Protein AF-A0A090R142-F1 (afdb_monomer_lite)

Organism: NCBI:txid754436

Foldseek 3Di:
DDDDFQFFLLQVLVVVHLQSSQFFPFKDWPNHTDDLLDGDDPPIDMDTDGDDDGDDDPVCLPVVVNNGDDPSSNVSVLVVVLVVCLVVQLVQLQVVLQVLLVVLVHHLVLLQVFVCVVVVHDGSSRNSSCSSSVVDDSVVSNVRSSCVVPVPDPVRVVVVVVVVVVVVVVVVVPPDDDDDDDDDDDDDDD

Radius of gyration: 30.51 Å; chains: 1; bounding box: 52×100×61 Å

InterPro domains:
  IPR004095 TGS [PF02824] (2-50)
  IPR004095 TGS [PS51880] (1-50)
  IPR012675 Beta-grasp domain superfamily [G3DSA:3.10.20.30] (1-59)
  IPR012676 TGS-like [SSF81271] (2-50)
  IPR033655 RelA/SpoT, TGS domain [cd01668] (2-50)
  IPR045600 RelA/SpoT, AH and RIS domain [PF19296] (80-145)

Sequence (190 aa):
MDLPLNATPLDFAYHIHSEVGHRCIGAKVEGRIVPFTYHLQMGDQVEIITQKEPNPSRDWLNPNLGFVTSSRARAKVHAWFRKQDRDKNIAAGREILEHELSKIGATLKDAEAYALKRFNVNSADELYAGVGSGDLRINQVLNHINALVNKPTAEEEDQQLLEKLTEASSKATSTKKPQRDAVVVEGSIT

Structure (mmCIF, N/CA/C/O backbone):
data_AF-A0A090R142-F1
#
_entry.id   AF-A0A090R142-F1
#
loop_
_atom_site.group_PDB
_atom_site.id
_atom_site.type_symbol
_atom_site.label_atom_id
_atom_site.label_alt_id
_atom_site.label_comp_id
_atom_site.label_asym_id
_atom_site.label_entity_id
_atom_site.label_seq_id
_atom_site.pdbx_PDB_ins_code
_atom_site.Cartn_x
_atom_site.Cartn_y
_atom_site.Cartn_z
_atom_site.occupancy
_atom_site.B_iso_or_equiv
_atom_site.auth_seq_id
_atom_site.auth_comp_id
_atom_site.auth_asym_id
_atom_site.auth_atom_id
_atom_site.pdbx_PDB_model_num
ATOM 1 N N . MET A 1 1 ? 4.063 3.477 23.146 1.00 71.06 1 MET A N 1
ATOM 2 C CA . MET A 1 1 ? 3.751 3.340 21.709 1.00 71.06 1 MET A CA 1
ATOM 3 C C . MET A 1 1 ? 3.427 4.732 21.235 1.00 71.06 1 MET A C 1
ATOM 5 O O . MET A 1 1 ? 2.463 5.292 21.740 1.00 71.06 1 MET A O 1
ATOM 9 N N . ASP A 1 2 ? 4.227 5.284 20.331 1.00 82.44 2 ASP A N 1
ATOM 10 C CA . ASP A 1 2 ? 4.024 6.654 19.866 1.00 82.44 2 ASP A CA 1
ATOM 11 C C . ASP A 1 2 ? 3.243 6.627 18.557 1.00 82.44 2 ASP A C 1
ATOM 13 O O . ASP A 1 2 ? 3.657 6.014 17.567 1.00 82.44 2 ASP A O 1
ATOM 17 N N . LEU A 1 3 ? 2.080 7.272 18.571 1.00 82.56 3 LEU A N 1
ATOM 18 C CA . LEU A 1 3 ? 1.185 7.378 17.429 1.00 82.56 3 LEU A CA 1
ATOM 19 C C . LEU A 1 3 ? 1.059 8.839 16.995 1.00 82.56 3 LEU A C 1
ATOM 21 O O . LEU A 1 3 ? 1.208 9.741 17.822 1.00 82.56 3 LEU A O 1
ATOM 25 N N . PRO A 1 4 ? 0.802 9.095 15.700 1.00 81.94 4 PRO A N 1
ATOM 26 C CA . PRO A 1 4 ? 0.553 10.449 15.231 1.00 81.94 4 PRO A CA 1
ATOM 27 C C . PRO A 1 4 ? -0.686 11.043 15.909 1.00 81.94 4 PRO A C 1
ATOM 29 O O . PRO A 1 4 ? -1.585 10.325 16.350 1.00 81.94 4 PRO A O 1
ATOM 32 N N . LEU A 1 5 ? -0.745 12.374 15.952 1.00 83.94 5 LEU A N 1
ATOM 33 C CA . LEU A 1 5 ? -1.931 13.084 16.418 1.00 83.94 5 LEU A CA 1
ATOM 34 C C . LEU A 1 5 ? -3.150 12.651 15.585 1.00 83.94 5 LEU A C 1
ATOM 36 O O . LEU A 1 5 ? -3.054 12.553 14.360 1.00 83.94 5 LEU A O 1
ATOM 40 N N . ASN A 1 6 ? -4.284 12.410 16.246 1.00 87.25 6 ASN A N 1
ATOM 41 C CA . ASN A 1 6 ? -5.513 11.887 15.632 1.00 87.25 6 ASN A CA 1
ATOM 42 C C . ASN A 1 6 ? -5.358 10.478 15.027 1.00 87.25 6 ASN A C 1
ATOM 44 O O . ASN A 1 6 ? -5.999 10.144 14.030 1.00 87.25 6 ASN A O 1
ATOM 48 N N . ALA A 1 7 ? -4.491 9.642 15.602 1.00 92.19 7 ALA A N 1
ATOM 49 C CA . ALA A 1 7 ? -4.449 8.228 15.259 1.00 92.19 7 ALA A CA 1
ATOM 50 C C . ALA A 1 7 ? -5.755 7.530 15.642 1.00 92.19 7 ALA A C 1
ATOM 52 O O . ALA A 1 7 ? -6.352 7.803 16.683 1.00 92.19 7 ALA A O 1
ATOM 53 N N . THR A 1 8 ? -6.164 6.593 14.803 1.00 95.44 8 THR A N 1
ATOM 54 C CA . THR A 1 8 ? -7.341 5.756 15.029 1.00 95.44 8 THR A CA 1
ATOM 55 C C . THR A 1 8 ? -6.962 4.404 15.642 1.00 95.44 8 THR A C 1
ATOM 57 O O . THR A 1 8 ? -5.795 3.994 15.583 1.00 95.44 8 THR A O 1
ATOM 60 N N . PRO A 1 9 ? -7.931 3.630 16.165 1.00 95.81 9 PRO A N 1
ATOM 61 C CA . PRO A 1 9 ? -7.701 2.236 16.530 1.00 95.81 9 PRO A CA 1
ATOM 62 C C . PRO A 1 9 ? -7.140 1.380 15.383 1.00 95.81 9 PRO A C 1
ATOM 64 O O . PRO A 1 9 ? -6.347 0.469 15.628 1.00 95.81 9 PRO A O 1
ATOM 67 N N . LEU A 1 10 ? -7.496 1.677 14.125 1.00 95.38 10 LEU A N 1
ATOM 68 C CA . LEU A 1 10 ? -6.914 0.996 12.964 1.00 95.38 10 LEU A CA 1
ATOM 69 C C . LEU A 1 10 ? -5.433 1.345 12.798 1.00 95.38 10 LEU A C 1
ATOM 71 O O . LEU A 1 10 ? -4.616 0.447 12.591 1.00 95.38 10 LEU A O 1
ATOM 75 N N . ASP A 1 11 ? -5.062 2.619 12.943 1.00 95.12 11 ASP A N 1
ATOM 76 C CA . ASP A 1 11 ? -3.654 3.029 12.920 1.00 95.12 11 ASP A CA 1
ATOM 77 C C . ASP A 1 11 ? -2.847 2.309 14.004 1.00 95.12 11 ASP A C 1
ATOM 79 O O . ASP A 1 11 ? -1.743 1.832 13.729 1.00 95.12 11 ASP A O 1
ATOM 83 N N . PHE A 1 12 ? -3.420 2.155 15.201 1.00 94.94 12 PHE A N 1
ATOM 84 C CA . PHE A 1 12 ? -2.820 1.383 16.287 1.00 94.94 12 PHE A CA 1
ATOM 85 C C . PHE A 1 12 ? -2.637 -0.095 15.937 1.00 94.94 12 PHE A C 1
ATOM 87 O O . PHE A 1 12 ? -1.533 -0.627 16.085 1.00 94.94 12 PHE A O 1
ATOM 94 N N . ALA A 1 13 ? -3.662 -0.746 15.383 1.00 96.00 13 ALA A N 1
ATOM 95 C CA . ALA A 1 13 ? -3.570 -2.133 14.931 1.00 96.00 13 ALA A CA 1
ATOM 96 C C . ALA A 1 13 ? -2.436 -2.332 13.905 1.00 96.00 13 ALA A C 1
ATOM 98 O O . ALA A 1 13 ? -1.609 -3.234 14.054 1.00 96.00 13 ALA A O 1
ATOM 99 N N . TYR A 1 14 ? -2.333 -1.448 12.903 1.00 95.31 14 TYR A N 1
ATOM 100 C CA . TYR A 1 14 ? -1.264 -1.487 11.896 1.00 95.31 14 TYR A CA 1
ATOM 101 C C . TYR A 1 14 ? 0.115 -1.101 12.435 1.00 95.31 14 TYR A C 1
ATOM 103 O O . TYR A 1 14 ? 1.134 -1.489 11.838 1.00 95.31 14 TYR A O 1
ATOM 111 N N . HIS A 1 15 ? 0.161 -0.329 13.520 1.00 94.19 15 HIS A N 1
ATOM 112 C CA . HIS A 1 15 ? 1.391 0.007 14.219 1.00 94.19 15 HIS A CA 1
ATOM 113 C C . HIS A 1 15 ? 1.939 -1.205 14.980 1.00 94.19 15 HIS A C 1
ATOM 115 O O . HIS A 1 15 ? 3.133 -1.473 14.868 1.00 94.19 15 HIS A O 1
ATOM 121 N N . ILE A 1 16 ? 1.075 -1.985 15.646 1.00 94.62 16 ILE A N 1
ATOM 122 C CA . ILE A 1 16 ? 1.450 -3.261 16.278 1.00 94.62 16 ILE A CA 1
ATOM 123 C C . ILE A 1 16 ? 1.988 -4.231 15.224 1.00 94.62 16 ILE A C 1
ATOM 125 O O . ILE A 1 16 ? 3.133 -4.671 15.297 1.00 94.62 16 ILE A O 1
ATOM 129 N N . HIS A 1 17 ? 1.163 -4.581 14.235 1.00 94.88 17 HIS A N 1
ATOM 130 C CA . HIS A 1 17 ? 1.563 -5.495 13.173 1.00 94.88 17 HIS A CA 1
ATOM 131 C C . HIS A 1 17 ? 0.622 -5.389 11.973 1.00 94.88 17 HIS A C 1
ATOM 133 O O . HIS A 1 17 ? -0.579 -5.184 12.120 1.00 94.88 17 HIS A O 1
ATOM 139 N N . SER A 1 18 ? 1.145 -5.591 10.761 1.00 94.94 18 SER A N 1
ATOM 140 C CA . SER A 1 18 ? 0.315 -5.545 9.547 1.00 94.94 18 SER A CA 1
ATOM 141 C C . SER A 1 18 ? -0.810 -6.583 9.588 1.00 94.94 18 SER A C 1
ATOM 143 O O . SER A 1 18 ? -1.942 -6.264 9.261 1.00 94.94 18 SER A O 1
ATOM 145 N N . GLU A 1 19 ? -0.515 -7.796 10.061 1.00 94.38 19 GLU A N 1
ATOM 146 C CA . GLU A 1 19 ? -1.499 -8.883 10.162 1.00 94.38 19 GLU A CA 1
ATOM 147 C C . GLU A 1 19 ? -2.609 -8.604 11.183 1.00 94.38 19 GLU A C 1
ATOM 149 O O . GLU A 1 19 ? -3.759 -8.957 10.945 1.00 94.38 19 GLU A O 1
ATOM 154 N N . VAL A 1 20 ? -2.290 -7.918 12.287 1.00 96.19 20 VAL A N 1
ATOM 155 C CA . VAL A 1 20 ? -3.298 -7.484 13.270 1.00 96.19 20 VAL A CA 1
ATOM 156 C C . VAL A 1 20 ? -4.223 -6.449 12.631 1.00 96.19 20 VAL A C 1
ATOM 158 O O . VAL A 1 20 ? -5.438 -6.557 12.757 1.00 96.19 20 VAL A O 1
ATOM 161 N N . GLY A 1 21 ? -3.662 -5.500 11.873 1.00 95.75 21 GLY A N 1
ATOM 162 C CA . GLY A 1 21 ? -4.433 -4.535 11.089 1.00 95.75 21 GLY A CA 1
ATOM 163 C C . GLY A 1 21 ? -5.320 -5.182 10.019 1.00 95.75 21 GLY A C 1
ATOM 164 O O . GLY A 1 21 ? -6.501 -4.855 9.935 1.00 95.75 21 GLY A O 1
ATOM 165 N N . HIS A 1 22 ? -4.797 -6.134 9.236 1.00 95.88 22 HIS A N 1
ATOM 166 C CA . HIS A 1 22 ? -5.572 -6.818 8.188 1.00 95.88 22 HIS A CA 1
ATOM 167 C C . HIS A 1 22 ? -6.723 -7.663 8.752 1.00 95.88 22 HIS A C 1
ATOM 169 O O . HIS A 1 22 ? -7.732 -7.856 8.078 1.00 95.88 22 HIS A O 1
ATOM 175 N N . ARG A 1 23 ? -6.571 -8.183 9.973 1.00 96.44 23 ARG A N 1
ATOM 176 C CA . ARG A 1 23 ? -7.574 -9.010 10.660 1.00 96.44 23 ARG A CA 1
ATOM 177 C C . ARG A 1 23 ? -8.485 -8.213 11.593 1.00 96.44 23 ARG A C 1
ATOM 179 O O . ARG A 1 23 ? -9.320 -8.819 12.260 1.00 96.44 23 ARG A O 1
ATOM 186 N N . CYS A 1 24 ? -8.312 -6.897 11.690 1.00 96.38 24 CYS A N 1
ATOM 187 C CA . CYS A 1 24 ? -9.072 -6.054 12.604 1.00 96.38 24 CYS A CA 1
ATOM 188 C C . CYS A 1 24 ? -10.549 -5.991 12.188 1.00 96.38 24 CYS A C 1
ATOM 190 O O . CYS A 1 24 ? -10.866 -5.586 11.071 1.00 96.38 24 CYS A O 1
ATOM 192 N N . ILE A 1 25 ? -11.444 -6.370 13.103 1.00 95.94 25 ILE A N 1
ATOM 193 C CA . ILE A 1 25 ? -12.905 -6.313 12.914 1.00 95.94 25 ILE A CA 1
ATOM 194 C C . ILE A 1 25 ? -13.599 -5.369 13.897 1.00 95.94 25 ILE A C 1
ATOM 196 O O . ILE A 1 25 ? -14.756 -5.010 13.700 1.00 95.94 25 ILE A O 1
ATOM 200 N N . GLY A 1 26 ? -12.897 -4.942 14.944 1.00 95.56 26 GLY A N 1
ATOM 201 C CA . GLY A 1 26 ? -13.400 -3.985 15.917 1.00 95.56 26 GLY A CA 1
ATOM 202 C C . GLY A 1 26 ? -12.305 -3.544 16.877 1.00 95.56 26 GLY A C 1
ATOM 203 O O . GLY A 1 26 ? -11.227 -4.135 16.928 1.00 95.56 26 GLY A O 1
ATOM 204 N N . ALA A 1 27 ? -12.590 -2.512 17.659 1.00 96.94 27 ALA A N 1
ATOM 205 C CA . ALA A 1 27 ? -11.707 -2.055 18.718 1.00 96.94 27 ALA A CA 1
ATOM 206 C C . ALA A 1 27 ? -12.508 -1.703 19.970 1.00 96.94 27 ALA A C 1
ATOM 208 O O . ALA A 1 27 ? -13.667 -1.281 19.887 1.00 96.94 27 ALA A O 1
ATOM 209 N N . LYS A 1 28 ? -11.875 -1.871 21.128 1.00 97.38 28 LYS A N 1
ATOM 210 C CA . LYS A 1 28 ? -12.365 -1.357 22.401 1.00 97.38 28 LYS A CA 1
ATOM 211 C C . LYS A 1 28 ? -11.359 -0.386 22.991 1.00 97.38 28 LYS A C 1
ATOM 213 O O . LYS A 1 28 ? -10.157 -0.591 22.858 1.00 97.38 28 LYS A O 1
ATOM 218 N N . VAL A 1 29 ? -11.867 0.636 23.660 1.00 96.62 29 VAL A N 1
ATOM 219 C CA . VAL A 1 29 ? -11.083 1.580 24.455 1.00 96.62 29 VAL A CA 1
ATOM 220 C C . VAL A 1 29 ? -11.680 1.588 25.854 1.00 96.62 29 VAL A C 1
ATOM 222 O O . VAL A 1 29 ? -12.899 1.720 25.990 1.00 96.62 29 VAL A O 1
ATOM 225 N N . GLU A 1 30 ? -10.856 1.358 26.879 1.00 95.19 30 GLU A N 1
ATOM 226 C CA . GLU A 1 30 ? -11.310 1.253 28.279 1.00 95.19 30 GLU A CA 1
ATOM 227 C C . GLU A 1 30 ? -12.468 0.242 28.447 1.00 95.19 30 GLU A C 1
ATOM 229 O O . GLU A 1 30 ? -13.489 0.493 29.092 1.00 95.19 30 GLU A O 1
ATOM 234 N N . GLY A 1 31 ? -12.358 -0.901 27.758 1.00 94.69 31 GLY A N 1
ATOM 235 C CA . GLY A 1 31 ? -13.357 -1.975 27.769 1.00 94.69 31 GLY A CA 1
ATOM 236 C C . GLY A 1 31 ? -14.645 -1.707 26.972 1.00 94.69 31 GLY A C 1
ATOM 237 O O . GLY A 1 31 ? -15.477 -2.611 26.855 1.00 94.69 31 GLY A O 1
ATOM 238 N N . ARG A 1 32 ? -14.830 -0.519 26.377 1.00 96.00 32 ARG A N 1
ATOM 239 C CA . ARG A 1 32 ? -16.025 -0.157 25.587 1.00 96.00 32 ARG A CA 1
ATOM 240 C C . ARG A 1 32 ? -15.753 -0.222 24.090 1.00 96.00 32 ARG A C 1
ATOM 242 O O . ARG A 1 32 ? -14.702 0.215 23.643 1.00 96.00 32 ARG A O 1
ATOM 249 N N . ILE A 1 33 ? -16.709 -0.727 23.307 1.00 96.56 33 ILE A N 1
ATOM 250 C CA . ILE A 1 33 ? -16.600 -0.748 21.839 1.00 96.56 33 ILE A CA 1
ATOM 251 C C . ILE A 1 33 ? -16.635 0.687 21.312 1.00 96.56 33 ILE A C 1
ATOM 253 O O . ILE A 1 33 ? -17.544 1.448 21.645 1.00 96.56 33 ILE A O 1
ATOM 257 N N . VAL A 1 34 ? -15.666 1.024 20.465 1.00 96.50 34 VAL A N 1
ATOM 258 C CA . VAL A 1 34 ? -15.572 2.328 19.803 1.00 96.50 34 VAL A CA 1
ATOM 259 C C . VAL A 1 34 ? -15.638 2.165 18.283 1.00 96.50 34 VAL A C 1
ATOM 261 O O . VAL A 1 34 ? -15.227 1.126 17.757 1.00 96.50 34 VAL A O 1
ATOM 264 N N . PRO A 1 35 ? -16.143 3.169 17.546 1.00 95.19 35 PRO A N 1
ATOM 265 C CA . PRO A 1 35 ? -16.041 3.170 16.093 1.00 95.19 35 PRO A CA 1
ATOM 266 C C . PRO A 1 35 ? -14.575 3.282 15.658 1.00 95.19 35 PRO A C 1
ATOM 268 O O . PRO A 1 35 ? -13.751 3.883 16.344 1.00 95.19 35 PRO A O 1
ATOM 271 N N . PHE A 1 36 ? -14.246 2.768 14.472 1.00 94.25 36 PHE A N 1
ATOM 272 C CA . PHE A 1 36 ? -12.889 2.888 13.924 1.00 94.25 36 PHE A CA 1
ATOM 273 C C . PHE A 1 36 ? -12.447 4.327 13.646 1.00 94.25 36 PHE A C 1
ATOM 275 O O . PHE A 1 36 ? -11.254 4.576 13.565 1.00 94.25 36 PHE A O 1
ATOM 282 N N . THR A 1 37 ? -13.384 5.265 13.523 1.00 94.12 37 THR A N 1
ATOM 283 C CA . THR A 1 37 ? -13.110 6.698 13.353 1.00 94.12 37 THR A CA 1
ATOM 284 C C . THR A 1 37 ? -12.820 7.419 14.673 1.00 94.12 37 THR A C 1
ATOM 286 O O . THR A 1 37 ? -12.574 8.623 14.668 1.00 94.12 37 THR A O 1
ATOM 289 N N . TYR A 1 38 ? -12.862 6.715 15.811 1.00 94.75 38 TYR A N 1
ATOM 290 C CA . TYR A 1 38 ? -12.494 7.279 17.105 1.00 94.75 38 TYR A CA 1
ATOM 291 C C . TYR A 1 38 ? -11.031 7.738 17.097 1.00 94.75 38 TYR A C 1
ATOM 293 O O . TYR A 1 38 ? -10.152 7.016 16.627 1.00 94.75 38 TYR A O 1
ATOM 301 N N . HIS A 1 39 ? -10.765 8.927 17.632 1.00 94.50 39 HIS A N 1
ATOM 302 C CA . HIS A 1 39 ? -9.410 9.441 17.797 1.00 94.50 39 HIS A CA 1
ATOM 303 C C . HIS A 1 39 ? -8.843 8.992 19.151 1.00 94.50 39 HIS A C 1
ATOM 305 O O . HIS A 1 39 ? -9.402 9.294 20.204 1.00 94.50 39 HIS A O 1
ATOM 311 N N . LEU A 1 40 ? -7.721 8.281 19.132 1.00 93.31 40 LEU A N 1
ATOM 312 C CA . LEU A 1 40 ? -7.066 7.818 20.352 1.00 93.31 40 LEU A CA 1
ATOM 313 C C . LEU A 1 40 ? -6.488 8.996 21.142 1.00 93.31 40 LEU A C 1
ATOM 315 O O . LEU A 1 40 ? -5.865 9.896 20.568 1.00 93.31 40 LEU A O 1
ATOM 319 N N . GLN A 1 41 ? -6.679 8.972 22.458 1.00 91.75 41 GLN A N 1
ATOM 320 C CA . GLN A 1 41 ? -6.095 9.925 23.392 1.00 91.75 41 GLN A CA 1
ATOM 321 C C . GLN A 1 41 ? -4.877 9.323 24.101 1.00 91.75 41 GLN A C 1
ATOM 323 O O . GLN A 1 41 ? -4.652 8.112 24.134 1.00 91.75 41 GLN A O 1
ATOM 328 N N . MET A 1 42 ? -4.039 10.199 24.655 1.00 90.12 42 MET A N 1
ATOM 329 C CA . MET A 1 42 ? -2.882 9.772 25.438 1.00 90.12 42 MET A CA 1
ATOM 330 C C . MET A 1 42 ? -3.353 9.076 26.718 1.00 90.12 42 MET A C 1
ATOM 332 O O . MET A 1 42 ? -4.051 9.684 27.524 1.00 90.12 42 MET A O 1
ATOM 336 N N . GLY A 1 43 ? -2.918 7.830 26.918 1.00 90.12 43 GLY A N 1
ATOM 337 C CA . GLY A 1 43 ? -3.255 7.030 28.099 1.00 90.12 43 GLY A CA 1
ATOM 338 C C . GLY A 1 43 ? -4.400 6.036 27.901 1.00 90.12 43 GLY A C 1
ATOM 339 O O . GLY A 1 43 ? -4.615 5.225 28.794 1.00 90.12 43 GLY A O 1
ATOM 340 N N . ASP A 1 44 ? -5.070 6.043 26.745 1.00 93.56 44 ASP A N 1
ATOM 341 C CA . ASP A 1 44 ? -6.145 5.096 26.435 1.00 93.56 44 ASP A CA 1
ATOM 342 C C . ASP A 1 44 ? -5.636 3.644 26.383 1.00 93.56 44 ASP A C 1
ATOM 344 O O . ASP A 1 44 ? -4.707 3.315 25.633 1.00 93.56 44 ASP A O 1
ATOM 348 N N . GLN A 1 45 ? -6.296 2.738 27.108 1.00 94.62 45 GLN A N 1
ATOM 349 C CA . GLN A 1 45 ? -6.108 1.301 26.944 1.00 94.62 45 GLN A CA 1
ATOM 350 C C . GLN A 1 45 ? -6.918 0.799 25.743 1.00 94.62 45 GLN A C 1
ATOM 352 O O . GLN A 1 45 ? -8.145 0.697 25.792 1.00 94.62 45 GLN A O 1
ATOM 357 N N . VAL A 1 46 ? -6.214 0.442 24.666 1.00 95.81 46 VAL A N 1
ATOM 358 C CA . VAL A 1 46 ? -6.813 -0.036 23.411 1.00 95.81 46 VAL A CA 1
ATOM 359 C C . VAL A 1 46 ? -6.717 -1.556 23.297 1.00 95.81 46 VAL A C 1
ATOM 361 O O . VAL A 1 46 ? -5.629 -2.129 23.334 1.00 95.81 46 VAL A O 1
ATOM 364 N N . GLU A 1 47 ? -7.850 -2.210 23.059 1.00 96.38 47 GLU A N 1
ATOM 365 C CA . GLU A 1 47 ? -7.934 -3.629 22.711 1.00 96.38 47 GLU A CA 1
ATOM 366 C C . GLU A 1 47 ? -8.401 -3.785 21.261 1.00 96.38 47 GLU A C 1
ATOM 368 O O . GLU A 1 47 ? -9.449 -3.268 20.869 1.00 96.38 47 GLU A O 1
ATOM 373 N N . ILE A 1 48 ? -7.648 -4.533 20.455 1.00 97.06 48 ILE A N 1
ATOM 374 C CA . ILE A 1 48 ? -8.006 -4.809 19.061 1.00 97.06 48 ILE A CA 1
ATOM 375 C C . ILE A 1 48 ? -8.687 -6.171 18.963 1.00 97.06 48 ILE A C 1
ATOM 377 O O . ILE A 1 48 ? -8.124 -7.197 19.346 1.00 97.06 48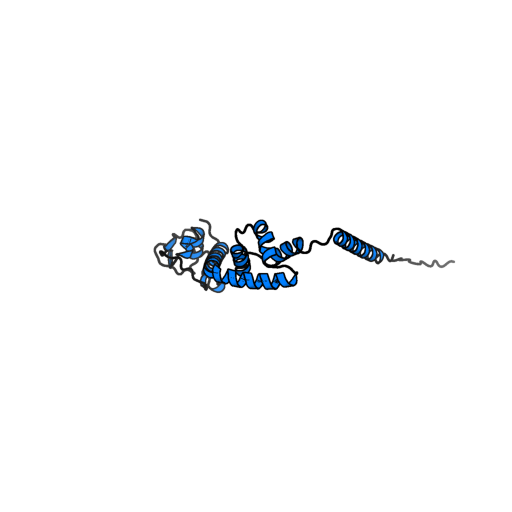 ILE A O 1
ATOM 381 N N . ILE A 1 49 ? -9.892 -6.181 18.401 1.00 96.25 49 ILE A N 1
ATOM 382 C CA . ILE A 1 49 ? -10.644 -7.399 18.123 1.00 96.25 49 ILE A CA 1
ATOM 383 C C . ILE A 1 49 ? -10.249 -7.870 16.725 1.00 96.25 49 ILE A C 1
ATOM 385 O O . ILE A 1 49 ? -10.468 -7.169 15.734 1.00 96.25 49 ILE A O 1
ATOM 389 N N . THR A 1 50 ? -9.667 -9.066 16.647 1.00 96.88 50 THR A N 1
ATOM 390 C CA . THR A 1 50 ? -9.222 -9.670 15.387 1.00 96.88 50 THR A CA 1
ATOM 391 C C . THR A 1 50 ? -10.027 -10.916 15.045 1.00 96.88 50 THR A C 1
ATOM 393 O O . THR A 1 50 ? -10.542 -11.605 15.925 1.00 96.88 50 THR A O 1
ATOM 396 N N . GLN A 1 51 ? -10.124 -11.214 13.753 1.00 95.88 51 GLN A N 1
ATOM 397 C CA . GLN A 1 51 ? -10.652 -12.479 13.246 1.00 95.88 51 GLN A CA 1
ATOM 398 C C . GLN A 1 51 ? -9.528 -13.379 12.703 1.00 95.88 51 GLN A C 1
ATOM 400 O O . GLN A 1 51 ? -8.359 -12.997 12.688 1.00 95.88 51 GLN A O 1
ATOM 405 N N . LYS A 1 52 ? -9.871 -14.593 12.255 1.00 93.56 52 LYS A N 1
ATOM 406 C CA . LYS A 1 52 ? -8.884 -15.549 11.718 1.00 93.56 52 LYS A CA 1
ATOM 407 C C . LYS A 1 52 ? -8.321 -15.120 10.363 1.00 93.56 52 LYS A C 1
ATOM 409 O O . LYS A 1 52 ? -7.106 -15.116 10.200 1.00 93.56 52 LYS A O 1
AT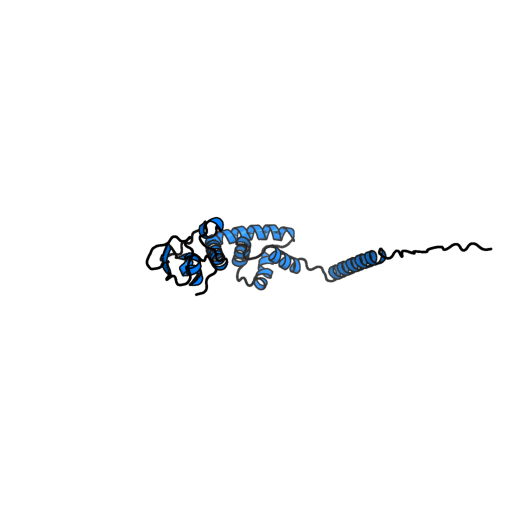OM 414 N N . GLU A 1 53 ? -9.196 -14.748 9.434 1.00 94.12 53 GLU A N 1
ATOM 415 C CA . GLU A 1 53 ? -8.824 -14.403 8.059 1.00 94.12 53 GLU A CA 1
ATOM 416 C C . GLU A 1 53 ? -8.655 -12.886 7.874 1.00 94.12 53 GLU A C 1
ATOM 418 O O . GLU A 1 53 ? -9.436 -12.108 8.424 1.00 94.12 53 GLU A O 1
ATOM 423 N N . PRO A 1 54 ? -7.669 -12.414 7.101 1.00 92.62 54 PRO A N 1
ATOM 424 C CA . PRO A 1 54 ? -7.547 -10.994 6.792 1.00 92.62 54 PRO A CA 1
ATOM 425 C C . PRO A 1 54 ? -8.723 -10.527 5.919 1.00 92.62 54 PRO A C 1
ATOM 427 O O . PRO A 1 54 ? -9.014 -11.130 4.890 1.00 92.62 54 PRO A O 1
ATOM 430 N N . ASN A 1 55 ? -9.387 -9.439 6.315 1.00 92.56 55 ASN A N 1
ATOM 431 C CA . ASN A 1 55 ? -10.474 -8.827 5.543 1.00 92.56 55 ASN A CA 1
ATOM 432 C C . ASN A 1 55 ? -10.461 -7.293 5.671 1.00 92.56 55 ASN A C 1
ATOM 434 O O . ASN A 1 55 ? -11.384 -6.708 6.245 1.00 92.56 55 ASN A O 1
ATOM 438 N N . PRO A 1 56 ? -9.399 -6.620 5.197 1.00 93.12 56 PRO A N 1
ATOM 439 C CA . PRO A 1 56 ? -9.364 -5.170 5.196 1.00 93.12 56 PRO A CA 1
ATOM 440 C C . PRO A 1 56 ? -10.397 -4.587 4.224 1.00 93.12 56 PRO A C 1
ATOM 442 O O . PRO A 1 56 ? -10.624 -5.126 3.141 1.00 93.12 56 PRO A O 1
ATOM 445 N N . SER A 1 57 ? -10.999 -3.451 4.583 1.00 91.94 57 SER A N 1
ATOM 446 C CA . SER A 1 57 ? -11.918 -2.732 3.689 1.00 91.94 57 SER A CA 1
ATOM 447 C C . SER A 1 57 ? -11.176 -1.732 2.799 1.00 91.94 57 SER A C 1
ATOM 449 O O . SER A 1 57 ? -10.224 -1.078 3.231 1.00 91.94 57 SER A O 1
ATOM 451 N N . ARG A 1 58 ? -11.645 -1.561 1.553 1.00 89.75 58 ARG A N 1
ATOM 452 C CA . ARG A 1 58 ? -11.131 -0.534 0.625 1.00 89.75 58 ARG A CA 1
ATOM 453 C C . ARG A 1 58 ? -11.450 0.879 1.116 1.00 89.75 58 ARG A C 1
ATOM 455 O O . ARG A 1 58 ? -10.667 1.792 0.865 1.00 89.75 58 ARG A O 1
ATOM 462 N N . ASP A 1 59 ? -12.535 1.045 1.870 1.00 91.75 59 ASP A N 1
ATOM 463 C CA . ASP A 1 59 ? -12.958 2.339 2.419 1.00 91.75 59 ASP A CA 1
ATOM 464 C C . ASP A 1 59 ? -11.924 2.931 3.380 1.00 91.75 59 ASP A C 1
ATOM 466 O O . ASP A 1 59 ? -11.814 4.149 3.504 1.00 91.75 59 ASP A O 1
ATOM 470 N N . TRP A 1 60 ? -11.095 2.087 4.003 1.00 92.06 60 TRP A N 1
ATOM 471 C CA . TRP A 1 60 ? -10.015 2.522 4.891 1.00 92.06 60 TRP A CA 1
ATOM 472 C C . TRP A 1 60 ? -8.955 3.370 4.184 1.00 92.06 60 TRP A C 1
ATOM 474 O O . TRP A 1 60 ? -8.243 4.138 4.826 1.00 92.06 60 TRP A O 1
ATOM 484 N N . LEU A 1 61 ? -8.839 3.234 2.861 1.00 89.56 61 LEU A N 1
ATOM 485 C CA . LEU A 1 61 ? -7.902 4.001 2.047 1.00 89.56 61 LEU A CA 1
ATOM 486 C C . LEU A 1 61 ? -8.423 5.399 1.706 1.00 89.56 61 LEU A C 1
ATOM 488 O O . LEU A 1 61 ? -7.631 6.245 1.290 1.00 89.56 61 LEU A O 1
ATOM 492 N N . ASN A 1 62 ? -9.725 5.656 1.872 1.00 89.81 62 ASN A N 1
ATOM 493 C CA . ASN A 1 62 ? -10.313 6.952 1.572 1.00 89.81 62 ASN A CA 1
ATOM 494 C C . ASN A 1 62 ? -9.986 7.949 2.700 1.00 89.81 62 ASN A C 1
ATOM 496 O O . ASN A 1 62 ? -10.529 7.824 3.803 1.00 89.81 62 ASN A O 1
ATOM 500 N N . PRO A 1 63 ? -9.143 8.969 2.444 1.00 86.12 63 PRO A N 1
ATOM 501 C CA . PRO A 1 63 ? -8.732 9.915 3.478 1.00 86.12 63 PRO A CA 1
ATOM 502 C C . PRO A 1 63 ? -9.904 10.737 4.032 1.00 86.12 63 PRO A C 1
ATOM 504 O O . PRO A 1 63 ? -9.829 11.207 5.162 1.00 86.12 63 PRO A O 1
ATOM 507 N N . ASN A 1 64 ? -10.999 10.872 3.277 1.00 88.75 64 ASN A N 1
ATOM 508 C CA . ASN A 1 64 ? -12.164 11.655 3.688 1.00 88.75 64 ASN A CA 1
ATOM 509 C C . ASN A 1 64 ? -13.040 10.936 4.726 1.00 88.75 64 ASN A C 1
ATOM 511 O O . ASN A 1 64 ? -13.849 11.582 5.382 1.00 88.75 64 ASN A O 1
ATOM 515 N N . LEU A 1 65 ? -12.900 9.612 4.873 1.00 88.75 65 LEU A N 1
ATOM 516 C CA . LEU A 1 65 ? -13.718 8.817 5.798 1.00 88.75 65 LEU A CA 1
ATOM 517 C C . LEU A 1 65 ? -13.110 8.714 7.204 1.00 88.75 65 LEU A C 1
ATOM 519 O O . LEU A 1 65 ? -13.778 8.253 8.124 1.00 88.75 65 LEU A O 1
ATOM 523 N N . GLY A 1 66 ? -11.855 9.137 7.387 1.00 88.88 66 GLY A N 1
ATOM 524 C CA . GLY A 1 66 ? -11.224 9.211 8.708 1.00 88.88 66 GLY A CA 1
ATOM 525 C C . GLY A 1 66 ? -10.938 7.861 9.376 1.00 88.88 66 GLY A C 1
ATOM 526 O O . GLY A 1 66 ? -10.772 7.819 10.588 1.00 88.88 66 GLY A O 1
ATOM 527 N N . PHE A 1 67 ? -10.885 6.759 8.620 1.00 93.06 67 PHE A N 1
ATOM 528 C CA . PHE A 1 67 ? -10.593 5.427 9.169 1.00 93.06 67 PHE A CA 1
ATOM 529 C C . PHE A 1 67 ? -9.117 5.198 9.493 1.00 93.06 67 PHE A C 1
ATOM 531 O O . PHE A 1 67 ? -8.811 4.534 10.472 1.00 93.06 67 PHE A O 1
ATOM 538 N N . VAL A 1 68 ? -8.207 5.672 8.639 1.00 92.50 68 VAL A N 1
ATOM 539 C CA . VAL A 1 68 ? -6.761 5.459 8.776 1.00 92.50 68 VAL A CA 1
ATOM 540 C C . VAL A 1 68 ? -6.062 6.769 8.459 1.00 92.50 68 VAL A C 1
ATOM 542 O O . VAL A 1 68 ? -6.099 7.238 7.318 1.00 92.50 68 VAL A O 1
ATOM 545 N N . THR A 1 69 ? -5.410 7.368 9.451 1.00 90.19 69 THR A N 1
ATOM 546 C CA . THR A 1 69 ? -4.725 8.657 9.281 1.00 90.19 69 THR A CA 1
ATOM 547 C C . THR A 1 69 ? -3.245 8.471 8.960 1.00 90.19 69 THR A C 1
ATOM 549 O O . THR A 1 69 ? -2.656 9.255 8.210 1.00 90.19 69 THR A O 1
ATOM 552 N N . SER A 1 70 ? -2.632 7.384 9.431 1.00 90.94 70 SER A N 1
ATOM 553 C CA . SER A 1 70 ? -1.218 7.110 9.215 1.00 90.94 70 SER A CA 1
ATOM 554 C C . SER A 1 70 ? -0.931 6.698 7.774 1.00 90.94 70 SER A C 1
ATOM 556 O O . SER A 1 70 ? -1.439 5.700 7.256 1.00 90.94 70 SER A O 1
ATOM 558 N N . SER A 1 71 ? -0.008 7.412 7.127 1.00 90.94 71 SER A N 1
ATOM 559 C CA . SER A 1 71 ? 0.516 7.037 5.806 1.00 90.94 71 SER A CA 1
ATOM 560 C C . SER A 1 71 ? 1.117 5.629 5.794 1.00 90.94 71 SER A C 1
ATOM 562 O O . SER A 1 71 ? 0.985 4.916 4.802 1.00 90.94 71 SER A O 1
ATOM 564 N N . ARG A 1 72 ? 1.720 5.188 6.909 1.00 91.25 72 ARG A N 1
ATOM 565 C CA . ARG A 1 72 ? 2.283 3.835 7.039 1.00 91.25 72 ARG A CA 1
ATOM 566 C C . ARG A 1 72 ? 1.190 2.768 7.014 1.00 91.25 72 ARG A C 1
ATOM 568 O O . ARG A 1 72 ? 1.361 1.748 6.352 1.00 91.25 72 ARG A O 1
ATOM 575 N N . ALA A 1 73 ? 0.087 2.990 7.726 1.00 92.62 73 ALA A N 1
ATOM 576 C CA . ALA A 1 73 ? -1.034 2.056 7.759 1.00 92.62 73 ALA A CA 1
ATOM 577 C C . ALA A 1 73 ? -1.726 1.982 6.388 1.00 92.62 73 ALA A C 1
ATOM 579 O O . ALA A 1 73 ? -1.884 0.888 5.847 1.00 92.62 73 ALA A O 1
ATOM 580 N N . ARG A 1 74 ? -2.000 3.131 5.751 1.00 92.56 74 ARG A N 1
ATOM 581 C CA . ARG A 1 74 ? -2.549 3.179 4.381 1.00 92.56 74 ARG A CA 1
ATOM 582 C C . ARG A 1 74 ? -1.667 2.449 3.369 1.00 92.56 74 ARG A C 1
ATOM 584 O O . ARG A 1 74 ? -2.177 1.695 2.546 1.00 92.56 74 ARG A O 1
ATOM 591 N N . ALA A 1 75 ? -0.345 2.616 3.448 1.00 92.00 75 ALA A N 1
ATOM 592 C CA . ALA A 1 75 ? 0.590 1.917 2.567 1.00 92.00 75 ALA A CA 1
ATOM 593 C C . ALA A 1 75 ? 0.514 0.387 2.722 1.00 92.00 75 ALA A C 1
ATOM 595 O O . ALA A 1 75 ? 0.542 -0.327 1.722 1.00 92.00 75 ALA A O 1
ATOM 596 N N . LYS A 1 76 ? 0.367 -0.122 3.953 1.00 93.88 76 LYS A N 1
ATOM 597 C CA . LYS A 1 76 ? 0.204 -1.562 4.217 1.00 93.88 76 LYS A CA 1
ATOM 598 C C . LYS A 1 76 ? -1.109 -2.106 3.647 1.00 93.88 76 LYS A C 1
ATOM 600 O O . LYS A 1 76 ? -1.083 -3.135 2.981 1.00 93.88 76 LYS A O 1
ATOM 605 N N . VAL A 1 77 ? -2.218 -1.387 3.839 1.00 92.81 77 VAL A N 1
ATOM 606 C CA . VAL A 1 77 ? -3.526 -1.741 3.255 1.00 92.81 77 VAL A CA 1
ATOM 607 C C . VAL A 1 77 ? -3.441 -1.766 1.724 1.00 92.81 77 VAL A C 1
ATOM 609 O O . VAL A 1 77 ? -3.864 -2.732 1.095 1.00 92.81 77 VAL A O 1
ATOM 612 N N . HIS A 1 78 ? -2.834 -0.744 1.111 1.00 90.62 78 HIS A N 1
ATOM 613 C CA . HIS A 1 78 ? -2.608 -0.713 -0.336 1.00 90.62 78 HIS A CA 1
ATOM 614 C C . HIS A 1 78 ? -1.786 -1.910 -0.820 1.00 90.62 78 HIS A C 1
ATOM 616 O O . HIS A 1 78 ? -2.163 -2.553 -1.797 1.00 90.62 78 HIS A O 1
ATOM 622 N N . ALA A 1 79 ? -0.683 -2.223 -0.137 1.00 89.69 79 ALA A N 1
ATOM 623 C CA . ALA A 1 79 ? 0.170 -3.354 -0.485 1.00 89.69 79 ALA A CA 1
ATOM 624 C C . ALA A 1 79 ? -0.581 -4.694 -0.392 1.00 89.69 79 ALA A C 1
ATOM 626 O O . ALA A 1 79 ? -0.378 -5.569 -1.233 1.00 89.69 79 ALA A O 1
ATOM 627 N N . TRP A 1 80 ? -1.480 -4.844 0.584 1.00 91.69 80 TRP A N 1
ATOM 628 C CA . TRP A 1 80 ? -2.321 -6.034 0.716 1.00 91.69 80 TRP A CA 1
ATOM 629 C C . TRP A 1 80 ? -3.235 -6.230 -0.498 1.00 91.69 80 TRP A C 1
ATOM 631 O O . TRP A 1 80 ? -3.206 -7.297 -1.111 1.00 91.69 80 TRP A O 1
ATOM 641 N N . PHE A 1 81 ? -3.963 -5.188 -0.917 1.00 89.06 81 PHE A N 1
ATOM 642 C CA . PHE A 1 81 ? -4.833 -5.266 -2.098 1.00 89.06 81 PHE A CA 1
ATOM 643 C C . PHE A 1 81 ? -4.040 -5.515 -3.386 1.00 89.06 81 PHE A C 1
ATOM 645 O O . PHE A 1 81 ? -4.434 -6.343 -4.202 1.00 89.06 81 PHE A O 1
ATOM 652 N N . ARG A 1 82 ? -2.874 -4.875 -3.546 1.00 85.19 82 ARG A N 1
ATOM 653 C CA . ARG A 1 82 ? -1.983 -5.133 -4.692 1.00 85.19 82 ARG A CA 1
ATOM 654 C C . ARG A 1 82 ? -1.537 -6.590 -4.763 1.00 85.19 82 ARG A C 1
ATOM 656 O O . ARG A 1 82 ? -1.463 -7.154 -5.851 1.00 85.19 82 ARG A O 1
ATOM 663 N N . LYS A 1 83 ? -1.241 -7.200 -3.613 1.00 85.94 83 LYS A N 1
ATOM 664 C CA . LYS A 1 83 ? -0.851 -8.611 -3.538 1.00 85.94 83 LYS A CA 1
ATOM 665 C C . LYS A 1 83 ? -2.017 -9.541 -3.878 1.00 85.94 83 LYS A C 1
ATOM 667 O O . LYS A 1 83 ? -1.786 -10.574 -4.496 1.00 85.94 83 LYS A O 1
ATOM 672 N N . GLN A 1 84 ? -3.242 -9.182 -3.498 1.00 86.00 84 GLN A N 1
ATOM 673 C CA . GLN A 1 84 ? -4.437 -9.957 -3.831 1.00 86.00 84 GLN A CA 1
ATOM 674 C C . GLN A 1 84 ? -4.764 -9.889 -5.329 1.00 86.00 84 GLN A C 1
ATOM 676 O O . GLN A 1 84 ? -5.095 -10.902 -5.934 1.00 86.00 84 GLN A O 1
ATOM 681 N N . ASP A 1 85 ? -4.604 -8.718 -5.945 1.00 86.81 85 ASP A N 1
ATOM 682 C CA . ASP A 1 85 ? -4.813 -8.512 -7.381 1.00 86.81 85 ASP A CA 1
ATOM 683 C C . ASP A 1 85 ? -3.562 -8.855 -8.223 1.00 86.81 85 ASP A C 1
ATOM 685 O O . ASP A 1 85 ? -3.434 -8.388 -9.353 1.00 86.81 85 ASP A O 1
ATOM 689 N N . ARG A 1 86 ? -2.625 -9.670 -7.707 1.00 86.69 86 ARG A N 1
ATOM 690 C CA . ARG A 1 86 ? -1.342 -9.963 -8.375 1.00 86.69 86 ARG A CA 1
ATOM 691 C C . ARG A 1 86 ? -1.524 -10.470 -9.805 1.00 86.69 86 ARG A C 1
ATOM 693 O O . ARG A 1 86 ? -0.869 -9.942 -10.693 1.00 86.69 86 ARG A O 1
ATOM 700 N N . ASP A 1 87 ? -2.430 -11.413 -10.042 1.00 87.12 87 ASP A N 1
ATOM 701 C CA . ASP A 1 87 ? -2.642 -11.974 -11.385 1.00 87.12 87 ASP A CA 1
ATOM 702 C C . ASP A 1 87 ? -3.151 -10.918 -12.379 1.00 87.12 87 ASP A C 1
ATOM 704 O O . ASP A 1 87 ? -2.700 -10.852 -13.522 1.00 87.12 87 ASP A O 1
ATOM 708 N N . LYS A 1 88 ? -4.032 -10.018 -11.922 1.00 89.25 88 LYS A N 1
ATOM 709 C CA . LYS A 1 88 ? -4.502 -8.883 -12.730 1.00 89.25 88 LYS A CA 1
ATOM 710 C C . LYS A 1 88 ? -3.380 -7.879 -12.983 1.00 89.25 88 LYS A C 1
ATOM 712 O O . LYS A 1 88 ? -3.259 -7.370 -14.092 1.00 89.25 88 LYS A O 1
ATOM 717 N N . ASN A 1 89 ? -2.547 -7.623 -11.973 1.00 88.75 89 ASN A N 1
ATOM 718 C CA . ASN A 1 89 ? -1.400 -6.725 -12.082 1.00 88.75 89 ASN A CA 1
ATOM 719 C C . ASN A 1 89 ? -0.342 -7.279 -13.045 1.00 88.75 89 ASN A C 1
ATOM 721 O O . ASN A 1 89 ? 0.255 -6.502 -13.780 1.00 88.75 89 ASN A O 1
ATOM 725 N N . ILE A 1 90 ? -0.137 -8.599 -13.094 1.00 90.56 90 ILE A N 1
ATOM 726 C CA . ILE A 1 90 ? 0.747 -9.242 -14.079 1.00 90.56 90 ILE A CA 1
ATOM 727 C C . ILE A 1 90 ? 0.218 -9.000 -15.493 1.00 90.56 90 ILE A C 1
ATOM 729 O O . ILE A 1 90 ? 0.964 -8.525 -16.347 1.00 90.56 90 ILE A O 1
ATOM 733 N N . ALA A 1 91 ? -1.066 -9.282 -15.735 1.00 91.62 91 ALA A N 1
ATOM 734 C CA . ALA A 1 91 ? -1.673 -9.098 -17.051 1.00 91.62 91 ALA A CA 1
ATOM 735 C C . ALA A 1 91 ? -1.604 -7.633 -17.515 1.00 91.62 91 ALA A C 1
ATOM 737 O O . ALA A 1 91 ? -1.104 -7.355 -18.604 1.00 91.62 91 ALA A O 1
ATOM 738 N N . ALA A 1 92 ? -2.023 -6.697 -16.658 1.00 90.75 92 ALA A N 1
ATOM 739 C CA . ALA A 1 92 ? -1.984 -5.268 -16.958 1.00 90.75 92 ALA A CA 1
ATOM 740 C C . ALA A 1 92 ? -0.546 -4.758 -17.142 1.00 90.75 92 ALA A C 1
ATOM 742 O O . ALA A 1 92 ? -0.252 -4.037 -18.090 1.00 90.75 92 ALA A O 1
ATOM 743 N N . GLY A 1 93 ? 0.376 -5.147 -16.259 1.00 90.44 93 GLY A N 1
ATOM 744 C CA . GLY A 1 93 ? 1.768 -4.718 -16.331 1.00 90.44 93 GLY A CA 1
ATOM 745 C C . GLY A 1 93 ? 2.479 -5.215 -17.584 1.00 90.44 93 GLY A C 1
ATOM 746 O O . GLY A 1 93 ? 3.272 -4.473 -18.158 1.00 90.44 93 GLY A O 1
ATOM 747 N N . ARG A 1 94 ? 2.157 -6.429 -18.045 1.00 91.94 94 ARG A N 1
ATOM 748 C CA . ARG A 1 94 ? 2.665 -6.966 -19.309 1.00 91.94 94 ARG A CA 1
ATOM 749 C C . ARG A 1 94 ? 2.195 -6.137 -20.502 1.00 91.94 94 ARG A C 1
ATOM 751 O O . ARG A 1 94 ? 3.032 -5.740 -21.303 1.00 91.94 94 ARG A O 1
ATOM 758 N N . GLU A 1 95 ? 0.897 -5.852 -20.597 1.00 92.56 95 GLU A N 1
ATOM 759 C CA . GLU A 1 95 ? 0.325 -5.056 -21.693 1.00 92.56 95 GLU A CA 1
ATOM 760 C C . GLU A 1 95 ? 0.934 -3.649 -21.749 1.00 92.56 95 GLU A C 1
ATOM 762 O O . GLU A 1 95 ? 1.383 -3.194 -22.801 1.00 92.56 95 GLU A O 1
ATOM 767 N N . ILE A 1 96 ? 1.018 -2.980 -20.595 1.00 90.94 96 ILE A N 1
ATOM 768 C CA . ILE A 1 96 ? 1.594 -1.637 -20.494 1.00 90.94 96 ILE A CA 1
ATOM 769 C C . ILE A 1 96 ? 3.073 -1.664 -20.908 1.00 90.94 96 ILE A C 1
ATOM 771 O O . ILE A 1 96 ? 3.520 -0.816 -21.683 1.00 90.94 96 ILE A O 1
ATOM 775 N N . LEU A 1 97 ? 3.845 -2.625 -20.396 1.00 90.69 97 LEU A N 1
ATOM 776 C CA . LEU A 1 97 ? 5.270 -2.711 -20.688 1.00 90.69 97 LEU A CA 1
ATOM 777 C C . LEU A 1 97 ? 5.518 -3.034 -22.168 1.00 90.69 97 LEU A C 1
ATOM 779 O O . LEU A 1 97 ? 6.385 -2.422 -22.779 1.00 90.69 97 LEU A O 1
ATOM 783 N N . GLU A 1 98 ? 4.737 -3.935 -22.762 1.00 91.06 98 GLU A N 1
ATOM 784 C CA . GLU A 1 98 ? 4.827 -4.285 -24.182 1.00 91.06 98 GLU A CA 1
ATOM 785 C C . GLU A 1 98 ? 4.531 -3.082 -25.086 1.00 91.06 98 GLU A C 1
ATOM 787 O O . GLU A 1 98 ? 5.310 -2.779 -25.995 1.00 91.06 98 GLU A O 1
ATOM 792 N N . HIS A 1 99 ? 3.461 -2.340 -24.786 1.00 91.44 99 HIS A N 1
ATOM 793 C CA . HIS A 1 99 ? 3.113 -1.124 -25.513 1.00 91.44 99 HIS A CA 1
ATOM 794 C C . HIS A 1 99 ? 4.231 -0.076 -25.445 1.00 91.44 99 HIS A C 1
ATOM 796 O O . HIS A 1 99 ? 4.625 0.474 -26.472 1.00 91.44 99 HIS A O 1
ATOM 802 N N . GLU A 1 100 ? 4.783 0.196 -24.262 1.00 89.06 100 GLU A N 1
ATOM 803 C CA . GLU A 1 100 ? 5.825 1.215 -24.123 1.00 89.06 100 GLU A CA 1
ATOM 804 C C . GLU A 1 100 ? 7.190 0.780 -24.680 1.00 89.06 100 GLU A C 1
ATOM 806 O O . GLU A 1 100 ? 7.899 1.604 -25.257 1.00 89.06 100 GLU A O 1
ATOM 811 N N . LEU A 1 101 ? 7.557 -0.501 -24.569 1.00 88.12 101 LEU A N 1
ATOM 812 C CA . LEU A 1 101 ? 8.801 -1.022 -25.149 1.00 88.12 101 LEU A CA 1
ATOM 813 C C . LEU A 1 101 ? 8.793 -0.961 -26.676 1.00 88.12 101 LEU A C 1
ATOM 815 O O . LEU A 1 101 ? 9.808 -0.606 -27.279 1.00 88.12 101 LEU A O 1
ATOM 819 N N . SER A 1 102 ? 7.636 -1.218 -27.294 1.00 87.88 102 SER A N 1
ATOM 820 C CA . SER A 1 102 ? 7.490 -1.135 -28.749 1.00 87.88 102 SER A CA 1
ATOM 821 C C . SER A 1 102 ? 7.840 0.256 -29.300 1.00 87.88 102 SER A C 1
ATOM 823 O O . SER A 1 102 ? 8.399 0.363 -30.391 1.00 87.88 102 SER A O 1
ATOM 825 N N . LYS A 1 103 ? 7.614 1.326 -28.522 1.00 87.31 103 LYS A N 1
ATOM 826 C CA . LYS A 1 103 ? 7.929 2.711 -28.918 1.00 87.31 103 LYS A CA 1
ATOM 827 C C . LYS A 1 103 ? 9.425 3.008 -28.974 1.00 87.31 103 LYS A C 1
ATOM 829 O O . LYS A 1 103 ? 9.827 3.920 -29.688 1.00 87.31 103 LYS A O 1
ATOM 834 N N . ILE A 1 104 ? 10.236 2.273 -28.214 1.00 83.06 104 ILE A N 1
ATOM 835 C CA . ILE A 1 104 ? 11.697 2.438 -28.166 1.00 83.06 104 ILE A CA 1
ATOM 836 C C . ILE A 1 104 ? 12.436 1.357 -28.969 1.00 83.06 104 ILE A C 1
ATOM 838 O O . ILE A 1 104 ? 13.659 1.275 -28.896 1.00 83.06 104 ILE A O 1
ATOM 842 N N . GLY A 1 105 ? 11.704 0.527 -29.724 1.00 81.69 105 GLY A N 1
ATOM 843 C CA . GLY A 1 105 ? 12.271 -0.569 -30.514 1.00 81.69 105 GLY A CA 1
ATOM 844 C C . GLY A 1 105 ? 12.759 -1.761 -29.684 1.00 81.69 105 GLY A C 1
ATOM 845 O O . GLY A 1 105 ? 13.508 -2.585 -30.200 1.00 81.69 105 GLY A O 1
ATOM 846 N N . ALA A 1 106 ? 12.350 -1.861 -28.416 1.00 83.94 106 ALA A N 1
ATOM 847 C CA . ALA A 1 106 ? 12.720 -2.955 -27.521 1.00 83.94 106 ALA A CA 1
ATOM 848 C C . ALA A 1 106 ? 11.595 -3.994 -27.408 1.00 83.94 106 ALA A C 1
ATOM 850 O O . ALA A 1 106 ? 10.425 -3.714 -27.675 1.00 83.94 106 ALA A O 1
ATOM 851 N N . THR A 1 107 ? 11.941 -5.202 -26.967 1.00 86.25 107 THR A N 1
ATOM 852 C CA . THR A 1 107 ? 10.992 -6.303 -26.762 1.00 86.25 107 THR A CA 1
ATOM 853 C C . THR A 1 107 ? 10.881 -6.698 -25.291 1.00 86.25 107 THR A C 1
ATOM 855 O O . THR A 1 107 ? 11.758 -6.408 -24.476 1.00 86.25 107 THR A O 1
ATOM 858 N N . LEU A 1 108 ? 9.815 -7.425 -24.933 1.00 83.62 108 LEU A N 1
ATOM 859 C CA . LEU A 1 108 ? 9.651 -7.980 -23.581 1.00 83.62 108 LEU A CA 1
ATOM 860 C C . LEU A 1 108 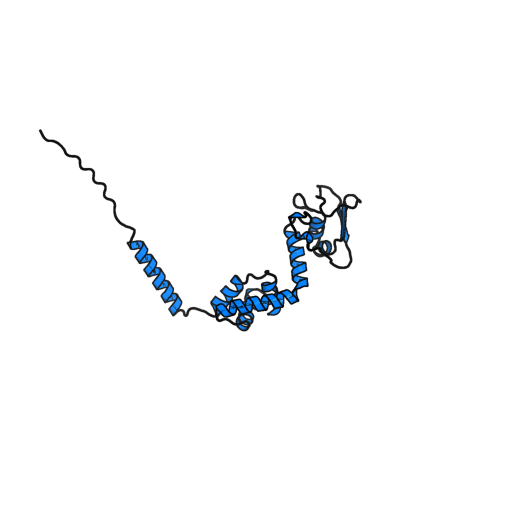? 10.838 -8.865 -23.157 1.00 83.62 108 LEU A C 1
ATOM 862 O O . LEU A 1 108 ? 11.218 -8.860 -21.989 1.00 83.62 108 LEU A O 1
ATOM 866 N N . LYS A 1 109 ? 11.481 -9.564 -24.102 1.00 83.44 109 LYS A N 1
ATOM 867 C CA . LYS A 1 109 ? 12.673 -10.382 -23.825 1.00 83.44 109 LYS A CA 1
ATOM 868 C C . LYS A 1 109 ? 13.860 -9.541 -23.357 1.00 83.44 109 LYS A C 1
ATOM 870 O O . LYS A 1 109 ? 14.601 -9.974 -22.478 1.00 83.44 109 LYS A O 1
ATOM 875 N N . ASP A 1 110 ? 14.017 -8.335 -23.900 1.00 80.88 110 ASP A N 1
ATOM 876 C CA . ASP A 1 110 ? 15.070 -7.407 -23.479 1.00 80.88 110 ASP A CA 1
ATOM 877 C C . ASP A 1 110 ? 14.798 -6.911 -22.055 1.00 80.88 110 ASP A C 1
ATOM 879 O O . ASP A 1 110 ? 15.698 -6.857 -21.214 1.00 80.88 110 ASP A O 1
ATOM 883 N N . ALA A 1 111 ? 13.533 -6.630 -21.736 1.00 80.88 111 ALA A N 1
ATOM 884 C CA . ALA A 1 111 ? 13.137 -6.277 -20.379 1.00 80.88 111 ALA A CA 1
ATOM 885 C C . ALA A 1 111 ? 13.441 -7.405 -19.382 1.00 80.88 111 ALA A C 1
ATOM 887 O O . ALA A 1 111 ? 14.032 -7.151 -18.334 1.00 80.88 111 ALA A O 1
ATOM 888 N N . GLU A 1 112 ? 13.113 -8.651 -19.717 1.00 83.25 112 GLU A N 1
ATOM 889 C CA . GLU A 1 112 ? 13.433 -9.814 -18.884 1.00 83.25 112 GLU A CA 1
ATOM 890 C C . GLU A 1 112 ? 14.952 -10.016 -18.727 1.00 83.25 112 GLU A C 1
ATOM 892 O O . GLU A 1 112 ? 15.431 -10.304 -17.634 1.00 83.25 112 GLU A O 1
ATOM 897 N N . ALA A 1 113 ? 15.750 -9.802 -19.774 1.00 80.25 113 ALA A N 1
ATOM 898 C CA . ALA A 1 113 ? 17.202 -9.961 -19.693 1.00 80.25 113 ALA A CA 1
ATOM 899 C C . ALA A 1 113 ? 17.881 -8.888 -18.818 1.00 80.25 113 ALA A C 1
ATOM 901 O O . ALA A 1 113 ? 18.813 -9.189 -18.062 1.00 80.25 113 ALA A O 1
ATOM 902 N N . TYR A 1 114 ? 17.428 -7.633 -18.910 1.00 79.38 114 TYR A N 1
ATOM 903 C CA . TYR A 1 114 ? 18.146 -6.483 -18.350 1.00 79.38 114 TYR A CA 1
ATOM 904 C C . TYR A 1 114 ? 17.520 -5.885 -17.086 1.00 79.38 114 TYR A C 1
ATOM 906 O O . TYR A 1 114 ? 18.243 -5.318 -16.257 1.00 79.38 114 TYR A O 1
ATOM 914 N N . ALA A 1 115 ? 16.202 -5.999 -16.903 1.00 78.88 115 ALA A N 1
ATOM 915 C CA . ALA A 1 115 ? 15.507 -5.376 -15.779 1.00 78.88 115 ALA A CA 1
ATOM 916 C C . ALA A 1 115 ? 15.572 -6.222 -14.496 1.00 78.88 115 ALA A C 1
ATOM 918 O O . ALA A 1 115 ? 15.638 -5.648 -13.406 1.00 78.88 115 ALA A O 1
ATOM 919 N N . LEU A 1 116 ? 15.645 -7.559 -14.595 1.00 81.94 116 LEU A N 1
ATOM 920 C CA . LEU A 1 116 ? 15.611 -8.448 -13.421 1.00 81.94 116 LEU A CA 1
ATOM 921 C C . LEU A 1 116 ? 16.709 -8.117 -12.397 1.00 81.94 116 LEU A C 1
ATOM 923 O O . LEU A 1 116 ? 16.436 -7.895 -11.216 1.00 81.94 116 LEU A O 1
ATOM 927 N N . LYS A 1 117 ? 17.955 -7.973 -12.870 1.00 80.38 117 LYS A N 1
ATOM 928 C CA . LYS A 1 117 ? 19.112 -7.645 -12.019 1.00 80.38 117 LYS A CA 1
ATOM 929 C C . LYS A 1 117 ? 19.051 -6.228 -11.447 1.00 80.38 117 LYS A C 1
ATOM 931 O O . LYS A 1 117 ? 19.460 -6.009 -10.312 1.00 80.38 117 LYS A O 1
ATOM 936 N N . ARG A 1 118 ? 18.564 -5.251 -12.221 1.00 83.06 118 ARG A N 1
ATOM 937 C CA . ARG A 1 118 ? 18.574 -3.831 -11.827 1.00 83.06 118 ARG A CA 1
ATOM 938 C C . ARG A 1 118 ? 17.513 -3.498 -10.783 1.00 83.06 118 ARG A C 1
ATOM 940 O O . ARG A 1 118 ? 17.751 -2.627 -9.941 1.00 83.06 118 ARG A O 1
ATOM 947 N N . PHE A 1 119 ? 16.357 -4.150 -10.873 1.00 83.88 119 PHE A N 1
ATOM 948 C CA . PHE A 1 119 ? 15.211 -3.922 -9.992 1.00 83.88 119 PHE A CA 1
ATOM 949 C C . PHE A 1 119 ? 15.076 -4.984 -8.895 1.00 83.88 119 PHE A C 1
ATOM 951 O O . PHE A 1 119 ? 14.133 -4.920 -8.114 1.00 83.88 119 PHE A O 1
ATOM 958 N N . ASN A 1 120 ? 16.043 -5.906 -8.794 1.00 84.00 120 ASN A N 1
ATOM 959 C CA . ASN A 1 120 ? 16.091 -6.952 -7.771 1.00 84.00 120 ASN A CA 1
ATOM 960 C C . ASN A 1 120 ? 14.802 -7.798 -7.735 1.00 84.00 120 ASN A C 1
ATOM 962 O O . ASN A 1 120 ? 14.265 -8.093 -6.666 1.00 84.00 120 ASN A O 1
ATOM 966 N N . VAL A 1 121 ? 14.299 -8.146 -8.922 1.00 84.69 121 VAL A N 1
ATOM 967 C CA . VAL A 1 121 ? 13.119 -9.000 -9.116 1.00 84.69 121 VAL A CA 1
ATOM 968 C C . VAL A 1 121 ? 13.563 -10.364 -9.641 1.00 84.69 121 VAL A C 1
ATOM 970 O O . VAL A 1 121 ? 14.499 -10.458 -10.437 1.00 84.69 121 VAL A O 1
ATOM 973 N N . ASN A 1 122 ? 12.913 -11.431 -9.177 1.00 82.56 122 ASN A N 1
ATOM 974 C CA . ASN A 1 122 ? 13.381 -12.803 -9.402 1.00 82.56 122 ASN A CA 1
ATOM 975 C C . ASN A 1 122 ? 12.762 -13.456 -10.645 1.00 82.56 122 ASN A C 1
ATOM 977 O O . ASN A 1 122 ? 13.253 -14.482 -11.108 1.00 82.56 122 ASN A O 1
ATOM 981 N N . SER A 1 123 ? 11.673 -12.888 -11.165 1.00 87.50 123 SER A N 1
ATOM 982 C CA . SER A 1 123 ? 10.922 -13.420 -12.304 1.00 87.50 123 SER A CA 1
ATOM 983 C C . SER A 1 123 ? 10.343 -12.295 -13.161 1.00 87.50 123 SER A C 1
ATOM 985 O O . SER A 1 123 ? 10.075 -11.199 -12.660 1.00 87.50 123 SER A O 1
ATOM 987 N N . ALA A 1 124 ? 10.102 -12.588 -14.441 1.00 87.25 124 ALA A N 1
ATOM 988 C CA . ALA A 1 124 ? 9.372 -11.717 -15.359 1.00 87.25 124 ALA A CA 1
ATOM 989 C C . ALA A 1 124 ? 7.993 -11.338 -14.796 1.00 87.25 124 ALA A C 1
ATOM 991 O O . ALA A 1 124 ? 7.608 -10.174 -14.817 1.00 87.25 124 ALA A O 1
ATOM 992 N N . ASP A 1 125 ? 7.304 -12.289 -14.165 1.00 88.12 125 ASP A N 1
ATOM 993 C CA . ASP A 1 125 ? 6.007 -12.041 -13.534 1.00 88.12 125 ASP A CA 1
ATOM 994 C C . ASP A 1 125 ? 6.102 -11.037 -12.379 1.00 88.12 125 ASP A C 1
ATOM 996 O O . ASP A 1 125 ? 5.172 -10.273 -12.151 1.00 88.12 125 ASP A O 1
ATOM 1000 N N . GLU A 1 126 ? 7.217 -10.999 -11.642 1.00 86.81 126 GLU A N 1
ATOM 1001 C CA . GLU A 1 126 ? 7.427 -9.990 -10.593 1.00 86.81 126 GLU A CA 1
ATOM 1002 C C . GLU A 1 126 ? 7.683 -8.606 -11.180 1.00 86.81 126 GLU A C 1
ATOM 1004 O O . GLU A 1 126 ? 7.197 -7.613 -10.636 1.00 86.81 126 GLU A O 1
ATOM 1009 N N . LEU A 1 127 ? 8.397 -8.545 -12.306 1.00 88.44 127 LEU A N 1
ATOM 1010 C CA . LEU A 1 127 ? 8.576 -7.313 -13.064 1.00 88.44 127 LEU A CA 1
ATOM 1011 C C . LEU A 1 127 ? 7.220 -6.791 -13.561 1.00 88.44 127 LEU A C 1
ATOM 1013 O O . LEU A 1 127 ? 6.883 -5.635 -13.309 1.00 88.44 127 LEU A O 1
ATOM 1017 N N . TYR A 1 128 ? 6.419 -7.646 -14.203 1.00 90.56 128 TYR A N 1
ATOM 1018 C CA . TYR A 1 128 ? 5.097 -7.287 -14.717 1.00 90.56 128 TYR A CA 1
ATOM 1019 C C . TYR A 1 128 ? 4.148 -6.897 -13.587 1.00 90.56 128 TYR A C 1
ATOM 1021 O O . TYR A 1 128 ? 3.550 -5.826 -13.639 1.00 90.56 128 TYR A O 1
ATOM 1029 N N . ALA A 1 129 ? 4.077 -7.695 -12.518 1.00 89.50 129 ALA A N 1
ATOM 1030 C CA . ALA A 1 129 ? 3.275 -7.373 -11.343 1.00 89.50 129 ALA A CA 1
ATOM 1031 C C . ALA A 1 129 ? 3.669 -6.021 -10.739 1.00 89.50 129 ALA A C 1
ATOM 1033 O O . ALA A 1 129 ? 2.784 -5.246 -10.393 1.00 89.50 129 ALA A O 1
ATOM 1034 N N . GLY A 1 130 ? 4.971 -5.727 -10.633 1.00 87.19 130 GLY A N 1
ATOM 1035 C CA . GLY A 1 130 ? 5.475 -4.465 -10.093 1.00 87.19 130 GLY A CA 1
ATOM 1036 C C . GLY A 1 130 ? 5.143 -3.257 -10.971 1.00 87.19 130 GLY A C 1
ATOM 1037 O O . GLY A 1 130 ? 4.835 -2.188 -10.447 1.00 87.19 130 GLY A O 1
ATOM 1038 N N . VAL A 1 131 ? 5.164 -3.416 -12.297 1.00 89.69 131 VAL A N 1
ATOM 1039 C CA . VAL A 1 131 ? 4.738 -2.363 -13.236 1.00 89.69 131 VAL A CA 1
ATOM 1040 C C . VAL A 1 131 ? 3.223 -2.158 -13.164 1.00 89.69 131 VAL A C 1
ATOM 1042 O O . VAL A 1 131 ? 2.770 -1.023 -13.037 1.00 89.69 131 VAL A O 1
ATOM 1045 N N . GLY A 1 132 ? 2.434 -3.237 -13.175 1.00 86.88 132 GLY A N 1
ATOM 1046 C CA . GLY A 1 132 ? 0.972 -3.163 -13.116 1.00 86.88 132 GLY A CA 1
ATOM 1047 C C . GLY A 1 132 ? 0.428 -2.676 -11.770 1.00 86.88 132 GLY A C 1
ATOM 1048 O O . GLY A 1 132 ? -0.584 -1.982 -11.732 1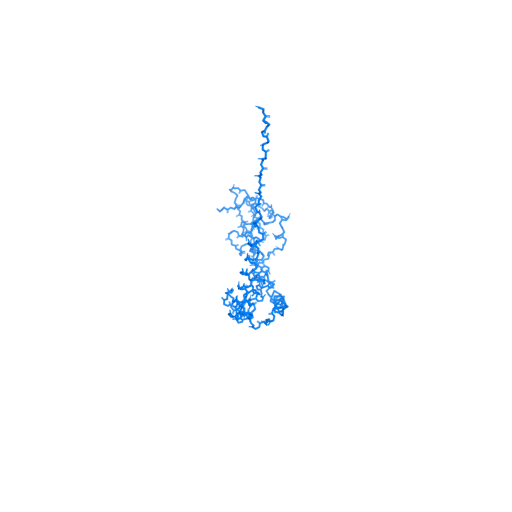.00 86.88 132 GLY A O 1
ATOM 1049 N N . SER A 1 133 ? 1.114 -2.974 -10.661 1.00 84.31 133 SER A N 1
ATOM 1050 C CA . SER A 1 133 ? 0.756 -2.484 -9.322 1.00 84.31 133 SER A CA 1
ATOM 1051 C C . SER A 1 133 ? 1.193 -1.033 -9.063 1.00 84.31 133 SER A C 1
ATOM 1053 O O . SER A 1 133 ? 0.725 -0.412 -8.100 1.00 84.31 133 SER A O 1
ATOM 1055 N N . GLY A 1 134 ? 2.092 -0.499 -9.901 1.00 83.44 134 GLY A N 1
ATOM 1056 C CA . GLY A 1 134 ? 2.715 0.816 -9.752 1.00 83.44 134 GLY A CA 1
ATOM 1057 C C . GLY A 1 134 ? 3.872 0.869 -8.745 1.00 83.44 134 GLY A C 1
ATOM 1058 O O . GLY A 1 134 ? 4.324 1.964 -8.406 1.00 83.44 134 GLY A O 1
ATOM 1059 N N . ASP A 1 135 ? 4.355 -0.278 -8.254 1.00 82.31 135 ASP A N 1
ATOM 1060 C CA . ASP A 1 135 ? 5.531 -0.344 -7.374 1.00 82.31 135 ASP A CA 1
ATOM 1061 C C . ASP A 1 135 ? 6.831 -0.047 -8.151 1.00 82.31 135 ASP A C 1
ATOM 1063 O O . ASP A 1 135 ? 7.754 0.572 -7.617 1.00 82.31 135 ASP A O 1
ATOM 1067 N N . LEU A 1 136 ? 6.882 -0.424 -9.433 1.00 85.25 136 LEU A N 1
ATOM 1068 C CA . LEU A 1 136 ? 7.944 -0.060 -10.368 1.00 85.25 136 LEU A CA 1
ATOM 1069 C C . LEU A 1 136 ? 7.469 1.055 -11.295 1.00 85.25 136 LEU A C 1
ATOM 1071 O O . LEU A 1 136 ? 6.472 0.932 -12.006 1.00 85.25 136 LEU A O 1
ATOM 1075 N N . ARG A 1 137 ? 8.220 2.159 -11.328 1.00 88.81 137 ARG A N 1
ATOM 1076 C CA . ARG A 1 137 ? 7.931 3.258 -12.253 1.00 88.81 137 ARG A CA 1
ATOM 1077 C C . ARG A 1 137 ? 8.314 2.840 -13.664 1.00 88.81 137 ARG A C 1
ATOM 1079 O O . ARG A 1 137 ? 9.500 2.684 -13.950 1.00 88.81 137 ARG A O 1
ATOM 1086 N N . ILE A 1 138 ? 7.333 2.770 -14.558 1.00 88.50 138 ILE A N 1
ATOM 1087 C CA . ILE A 1 138 ? 7.561 2.358 -15.945 1.00 88.50 138 ILE A CA 1
ATOM 1088 C C . ILE A 1 138 ? 8.657 3.169 -16.644 1.00 88.50 138 ILE A C 1
ATOM 1090 O O . ILE A 1 138 ? 9.552 2.588 -17.242 1.00 88.50 138 ILE A O 1
ATOM 1094 N N . ASN A 1 139 ? 8.688 4.492 -16.461 1.00 88.75 139 ASN A N 1
ATOM 1095 C CA . ASN A 1 139 ? 9.717 5.349 -17.061 1.00 88.75 139 ASN A CA 1
ATOM 1096 C C . ASN A 1 139 ? 11.142 4.969 -16.626 1.00 88.75 139 ASN A C 1
ATOM 1098 O O . ASN A 1 139 ? 12.078 5.095 -17.405 1.00 88.75 139 ASN A O 1
ATOM 1102 N N . GLN A 1 140 ? 11.328 4.490 -15.391 1.00 87.56 140 GLN A N 1
ATOM 1103 C CA . GLN A 1 140 ? 12.642 4.031 -14.931 1.00 87.56 140 GLN A CA 1
ATOM 1104 C C . GLN A 1 140 ? 13.041 2.719 -15.608 1.00 87.56 140 GLN A C 1
ATOM 1106 O O . GLN A 1 140 ? 14.207 2.548 -15.957 1.00 87.56 140 GLN A O 1
ATOM 1111 N N . VAL A 1 141 ? 12.077 1.815 -15.802 1.00 86.25 141 VAL A N 1
ATOM 1112 C CA . VAL A 1 141 ? 12.285 0.547 -16.510 1.00 86.25 141 VAL A CA 1
ATOM 1113 C C . VAL A 1 141 ? 12.634 0.818 -17.975 1.00 86.25 141 VAL A C 1
ATOM 1115 O O . VAL A 1 141 ? 13.652 0.327 -18.456 1.00 86.25 141 VAL A O 1
ATOM 1118 N N . LEU A 1 142 ? 11.864 1.676 -18.648 1.00 87.12 142 LEU A N 1
ATOM 1119 C CA . LEU A 1 142 ? 12.094 2.060 -20.042 1.00 87.12 142 LEU A CA 1
ATOM 1120 C C . LEU A 1 142 ? 13.442 2.746 -20.240 1.00 87.12 142 LEU A C 1
ATOM 1122 O O . LEU A 1 142 ? 14.179 2.357 -21.135 1.00 87.12 142 LEU A O 1
ATOM 1126 N N . ASN A 1 143 ? 13.801 3.720 -19.398 1.00 86.62 143 ASN A N 1
ATOM 1127 C CA . ASN A 1 143 ? 15.083 4.420 -19.521 1.00 86.62 143 ASN A CA 1
ATOM 1128 C C . ASN A 1 143 ? 16.274 3.468 -19.375 1.00 86.62 143 ASN A C 1
ATOM 1130 O O . ASN A 1 143 ? 17.259 3.600 -20.097 1.00 86.62 143 ASN A O 1
ATOM 1134 N N . HIS A 1 144 ? 16.184 2.504 -18.456 1.00 85.56 144 HIS A N 1
ATOM 1135 C CA . HIS A 1 144 ? 17.230 1.501 -18.261 1.00 85.56 144 HIS A CA 1
ATOM 1136 C C . HIS A 1 144 ? 17.365 0.572 -19.471 1.00 85.56 144 HIS A C 1
ATOM 1138 O O . HIS A 1 144 ? 18.477 0.292 -19.906 1.00 85.56 144 HIS A O 1
ATOM 1144 N N . ILE A 1 145 ? 16.243 0.126 -20.040 1.00 84.25 145 ILE A N 1
ATOM 1145 C CA . ILE A 1 145 ? 16.245 -0.734 -21.231 1.00 84.25 145 ILE A CA 1
ATOM 1146 C C . ILE A 1 145 ? 16.733 0.047 -22.453 1.00 84.25 145 ILE A C 1
ATOM 1148 O O . ILE A 1 145 ? 17.595 -0.438 -23.177 1.00 84.25 145 ILE A O 1
ATOM 1152 N N . ASN A 1 146 ? 16.262 1.279 -22.638 1.00 83.75 146 ASN A N 1
ATOM 1153 C CA . ASN A 1 146 ? 16.672 2.144 -23.739 1.00 83.75 146 ASN A CA 1
ATOM 1154 C C . ASN A 1 146 ? 18.186 2.405 -23.720 1.00 83.75 146 ASN A C 1
ATOM 1156 O O . ASN A 1 146 ? 18.831 2.290 -24.751 1.00 83.75 146 ASN A O 1
ATOM 1160 N N . ALA A 1 147 ? 18.775 2.653 -22.545 1.00 81.31 147 ALA A N 1
ATOM 1161 C CA . ALA A 1 147 ? 20.221 2.845 -22.404 1.00 81.31 147 ALA A CA 1
ATOM 1162 C C . ALA A 1 147 ? 21.061 1.603 -22.772 1.00 81.31 147 ALA A C 1
ATOM 1164 O O . ALA A 1 147 ? 22.260 1.719 -23.021 1.00 81.31 147 ALA A O 1
ATOM 1165 N N . LEU A 1 148 ? 20.463 0.409 -22.767 1.00 77.75 148 LEU A N 1
ATOM 1166 C CA . LEU A 1 148 ? 21.145 -0.848 -23.084 1.00 77.75 148 LEU A CA 1
ATOM 1167 C C . LEU A 1 148 ? 20.892 -1.310 -24.522 1.00 77.75 148 LEU A C 1
ATOM 1169 O O . LEU A 1 148 ? 21.800 -1.872 -25.131 1.00 77.75 148 LEU A O 1
ATOM 1173 N N . VAL A 1 149 ? 19.685 -1.071 -25.042 1.00 71.81 149 VAL A N 1
ATOM 1174 C CA . VAL A 1 149 ? 19.263 -1.436 -26.403 1.00 71.81 149 VAL A CA 1
ATOM 1175 C C . VAL A 1 149 ? 19.740 -0.394 -27.414 1.00 71.81 149 VAL A C 1
ATOM 1177 O O . VAL A 1 149 ? 20.383 -0.744 -28.397 1.00 71.81 149 VAL A O 1
ATOM 1180 N N . ASN A 1 150 ? 19.506 0.887 -27.129 1.00 65.31 150 ASN A N 1
ATOM 1181 C CA . ASN A 1 150 ? 19.975 2.015 -27.925 1.00 65.31 150 ASN A CA 1
ATOM 1182 C C . ASN A 1 150 ? 21.193 2.631 -27.2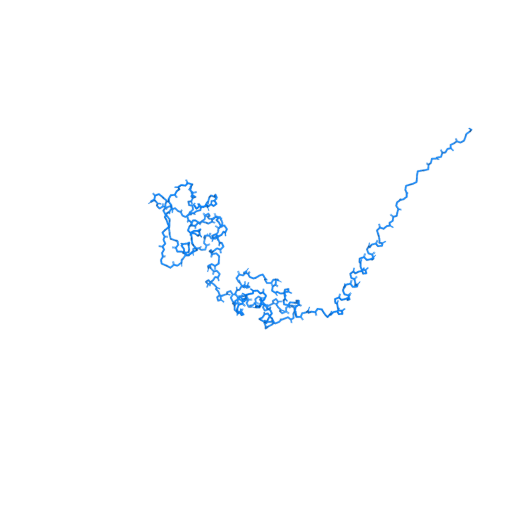41 1.00 65.31 150 ASN A C 1
ATOM 1184 O O . ASN A 1 150 ? 21.158 3.782 -26.807 1.00 65.31 150 ASN A O 1
ATOM 1188 N N . LYS A 1 151 ? 22.279 1.857 -27.114 1.00 56.19 151 LYS A N 1
ATOM 1189 C CA . LYS A 1 151 ? 23.582 2.486 -26.888 1.00 56.19 151 LYS A CA 1
ATOM 1190 C C . LYS A 1 151 ? 23.851 3.372 -28.103 1.00 56.19 151 LYS A C 1
ATOM 1192 O O . LYS A 1 151 ? 24.001 2.798 -29.183 1.00 56.19 151 LYS A O 1
ATOM 1197 N N . PRO A 1 152 ? 23.931 4.709 -27.970 1.00 52.81 152 PRO A N 1
ATOM 1198 C CA . PRO A 1 152 ? 24.610 5.468 -28.998 1.00 52.81 152 PRO A CA 1
ATOM 1199 C C . PRO A 1 152 ? 26.003 4.852 -29.125 1.00 52.81 152 PRO A C 1
ATOM 1201 O O . PRO A 1 152 ? 26.672 4.549 -28.129 1.00 52.81 152 PRO A O 1
ATOM 1204 N N . THR A 1 153 ? 26.405 4.551 -30.350 1.00 55.19 153 THR A N 1
ATOM 1205 C CA . THR A 1 153 ? 27.798 4.184 -30.604 1.00 55.19 153 THR A CA 1
ATOM 1206 C C . THR A 1 153 ? 28.696 5.294 -30.047 1.00 55.19 153 THR A C 1
ATOM 1208 O O . THR A 1 153 ? 28.291 6.453 -30.033 1.00 55.19 153 THR A O 1
ATOM 1211 N N . ALA A 1 154 ? 29.906 4.974 -29.571 1.00 55.28 154 ALA A N 1
ATOM 1212 C CA . ALA A 1 154 ? 30.829 5.987 -29.027 1.00 55.28 154 ALA A CA 1
ATOM 1213 C C . ALA A 1 154 ? 31.030 7.179 -29.995 1.00 55.28 154 ALA A C 1
ATOM 1215 O O . ALA A 1 154 ? 31.241 8.310 -29.573 1.00 55.28 154 ALA A O 1
ATOM 1216 N N . GLU A 1 155 ? 30.875 6.921 -31.295 1.00 55.19 155 GLU A N 1
ATOM 1217 C CA . GLU A 1 155 ? 30.897 7.899 -32.383 1.00 55.19 155 GLU A CA 1
ATOM 1218 C C . GLU A 1 155 ? 29.707 8.884 -32.348 1.00 55.19 155 GLU A C 1
ATOM 1220 O O . GLU A 1 155 ? 29.881 10.070 -32.616 1.00 55.19 155 GLU A O 1
ATOM 1225 N N . GLU A 1 156 ? 28.509 8.435 -31.968 1.00 58.84 156 GLU A N 1
ATOM 1226 C CA . GLU A 1 156 ? 27.299 9.265 -31.867 1.00 58.84 156 GLU A CA 1
ATOM 1227 C C . GLU A 1 156 ? 27.276 10.094 -30.572 1.00 58.84 156 GLU A C 1
ATOM 1229 O O . GLU A 1 156 ? 26.765 11.215 -30.566 1.00 58.84 156 GLU A O 1
ATOM 1234 N N . GLU A 1 157 ? 27.860 9.583 -29.481 1.00 58.66 157 GLU A N 1
ATOM 1235 C CA . GLU A 1 157 ? 28.054 10.351 -28.240 1.00 58.66 157 GLU A CA 1
ATOM 1236 C C . GLU A 1 157 ? 29.037 11.508 -28.452 1.00 58.66 157 GLU A C 1
ATOM 1238 O O . GLU A 1 157 ? 28.739 12.647 -28.071 1.00 58.66 157 GLU A O 1
ATOM 1243 N N . ASP A 1 158 ? 30.164 11.238 -29.120 1.00 60.84 158 ASP A N 1
ATOM 1244 C CA . ASP A 1 158 ? 31.148 12.257 -29.489 1.00 60.84 158 ASP A CA 1
ATOM 1245 C C . ASP A 1 158 ? 30.534 13.309 -30.423 1.00 60.84 158 ASP A C 1
ATOM 1247 O O . ASP A 1 158 ? 30.731 14.512 -30.220 1.00 60.84 158 ASP A O 1
ATOM 1251 N N . GLN A 1 159 ? 29.720 12.892 -31.398 1.00 63.91 159 GLN A N 1
ATOM 1252 C CA . GLN A 1 159 ? 29.057 13.808 -32.327 1.00 63.91 159 GLN A CA 1
ATOM 1253 C C . GLN A 1 159 ? 28.048 14.730 -31.619 1.00 63.91 159 GLN A C 1
ATOM 1255 O O . GLN A 1 159 ? 28.044 15.940 -31.858 1.00 63.91 159 GLN A O 1
ATOM 1260 N N . GLN A 1 160 ? 27.256 14.202 -30.680 1.00 66.50 160 GLN A N 1
ATOM 1261 C CA . GLN A 1 160 ? 26.306 14.996 -29.890 1.00 66.50 160 GLN A CA 1
ATOM 1262 C C . GLN A 1 160 ? 26.993 15.933 -28.882 1.00 66.50 160 GLN A C 1
ATOM 1264 O O . GLN A 1 160 ? 26.476 17.014 -28.577 1.00 66.50 160 GLN A O 1
ATOM 1269 N N . LEU A 1 161 ? 28.150 15.541 -28.339 1.00 72.69 161 LEU A N 1
ATOM 1270 C CA . LEU A 1 161 ? 28.979 16.398 -27.487 1.00 72.69 161 LEU A CA 1
ATOM 1271 C C . LEU A 1 161 ? 29.567 17.567 -28.284 1.00 72.69 161 LEU A C 1
ATOM 1273 O O . LEU A 1 161 ? 29.483 18.714 -27.836 1.00 72.69 161 LEU A O 1
ATOM 1277 N N . LEU A 1 162 ? 30.108 17.289 -29.473 1.00 71.06 162 LEU A N 1
ATOM 1278 C CA . LEU A 1 162 ? 30.632 18.294 -30.401 1.00 71.06 162 LEU A CA 1
ATOM 1279 C C . LEU A 1 162 ? 29.551 19.305 -30.802 1.00 71.06 162 LEU A C 1
ATOM 1281 O O . LEU A 1 162 ? 29.787 20.512 -30.741 1.00 71.06 162 LEU A O 1
ATOM 1285 N N . GLU A 1 163 ? 28.346 18.838 -31.127 1.00 72.56 163 GLU A N 1
ATOM 1286 C CA . GLU A 1 163 ? 27.229 19.701 -31.516 1.00 72.56 163 GLU A CA 1
ATOM 1287 C C . GLU A 1 163 ? 26.812 20.641 -30.368 1.00 72.56 163 GLU A C 1
ATOM 1289 O O . GLU A 1 163 ? 26.787 21.864 -30.536 1.00 72.56 163 GLU A O 1
ATOM 1294 N N . LYS A 1 164 ? 26.653 20.120 -29.144 1.00 76.00 164 LYS A N 1
ATOM 1295 C CA . LYS A 1 164 ? 26.353 20.938 -27.949 1.00 76.00 164 LYS A CA 1
ATOM 1296 C C . LYS A 1 164 ? 27.444 21.963 -27.622 1.00 76.00 164 LYS A C 1
ATOM 1298 O O . LYS A 1 164 ? 27.134 23.072 -27.182 1.00 76.00 164 LYS A O 1
ATOM 1303 N N . LEU A 1 165 ? 28.718 21.625 -27.838 1.00 75.19 165 LEU A N 1
ATOM 1304 C CA . LEU A 1 165 ? 29.844 22.552 -27.668 1.00 75.19 165 LEU A CA 1
ATOM 1305 C C . LEU A 1 165 ? 29.804 23.686 -28.707 1.00 75.19 165 LEU A C 1
ATOM 1307 O O . LEU A 1 165 ? 30.059 24.845 -28.364 1.00 75.19 165 LEU A O 1
ATOM 1311 N N . THR A 1 166 ? 29.429 23.387 -29.955 1.00 72.31 166 THR A N 1
ATOM 1312 C CA . THR A 1 166 ? 29.272 24.406 -31.009 1.00 72.31 166 THR A CA 1
ATOM 1313 C C . THR A 1 166 ? 28.071 25.330 -30.772 1.00 72.31 166 THR A C 1
ATOM 1315 O O . THR A 1 166 ? 28.170 26.548 -30.965 1.00 72.31 166 THR A O 1
ATOM 1318 N N . GLU A 1 167 ? 26.964 24.803 -30.246 1.00 68.81 167 GLU A N 1
ATOM 1319 C CA . GLU A 1 167 ? 25.794 25.596 -29.847 1.00 68.81 167 GLU A CA 1
ATOM 1320 C C . GLU A 1 167 ? 26.075 26.496 -28.631 1.00 68.81 167 GLU A C 1
ATOM 1322 O O . GLU A 1 167 ? 25.638 27.649 -28.574 1.00 68.81 167 GLU A O 1
ATOM 1327 N N . ALA A 1 168 ? 26.847 26.008 -27.655 1.00 67.31 168 ALA A N 1
ATOM 1328 C CA . ALA A 1 168 ? 27.253 26.804 -26.498 1.00 67.31 168 ALA A CA 1
ATOM 1329 C C . ALA A 1 168 ? 28.217 27.943 -26.883 1.00 67.31 168 ALA A C 1
ATOM 1331 O O . ALA A 1 168 ? 28.095 29.062 -26.377 1.00 67.31 168 ALA A O 1
ATOM 1332 N N . SER A 1 169 ? 29.137 27.689 -27.819 1.00 65.62 169 SER A N 1
ATOM 1333 C CA . SER A 1 169 ? 30.108 28.681 -28.304 1.00 65.62 169 SER A CA 1
ATOM 1334 C C . SER A 1 169 ? 29.456 29.782 -29.164 1.00 65.62 169 SER A C 1
ATOM 1336 O O . SER A 1 169 ? 29.781 30.969 -29.043 1.00 65.62 169 SER A O 1
ATOM 1338 N N . SER A 1 170 ? 28.450 29.428 -29.970 1.00 59.97 170 SER A N 1
ATOM 1339 C CA . SER A 1 170 ? 27.672 30.398 -30.758 1.00 59.97 170 SER A CA 1
ATOM 1340 C C . SER A 1 170 ? 26.775 31.295 -29.888 1.00 59.97 170 SER A C 1
ATOM 1342 O O . SER A 1 170 ? 26.709 32.502 -30.131 1.00 59.97 170 SER A O 1
ATOM 1344 N N . LYS A 1 171 ? 26.183 30.771 -28.803 1.00 58.50 171 LYS A N 1
ATOM 1345 C CA . LYS A 1 171 ? 25.457 31.576 -27.793 1.00 58.50 171 LYS A CA 1
ATOM 1346 C C . LYS A 1 171 ? 26.361 32.490 -26.957 1.00 58.50 171 LYS A C 1
ATOM 1348 O O . LYS A 1 171 ? 25.946 33.591 -26.594 1.00 58.50 171 LYS A O 1
ATOM 1353 N N . ALA A 1 172 ? 27.596 32.081 -26.664 1.00 54.31 172 ALA A N 1
ATOM 1354 C CA . ALA A 1 172 ? 28.550 32.913 -25.922 1.00 54.31 172 ALA A CA 1
ATOM 1355 C C . ALA A 1 172 ? 29.038 34.133 -26.731 1.00 54.31 172 ALA A C 1
ATOM 1357 O O . ALA A 1 172 ? 29.388 35.164 -26.155 1.00 54.31 172 ALA A O 1
ATOM 1358 N N . THR A 1 173 ? 29.010 34.054 -28.065 1.00 49.31 173 THR A N 1
ATOM 1359 C CA . THR A 1 173 ? 29.485 35.128 -28.955 1.00 49.31 173 THR A CA 1
ATOM 1360 C C . THR A 1 173 ? 28.426 36.224 -29.184 1.00 49.31 173 THR A C 1
ATOM 1362 O O . THR A 1 173 ? 28.776 37.361 -29.495 1.00 49.31 173 THR A O 1
ATOM 1365 N N . SER A 1 174 ? 27.131 35.953 -28.957 1.00 52.44 174 SER A N 1
ATOM 1366 C CA . SER A 1 174 ? 26.047 36.915 -29.227 1.00 52.44 174 SER A CA 1
ATOM 1367 C C . SER A 1 174 ? 25.729 37.898 -28.084 1.00 52.44 174 SER A C 1
ATOM 1369 O O . SER A 1 174 ? 24.825 38.717 -28.237 1.00 52.44 174 SER A O 1
ATOM 1371 N N . THR A 1 175 ? 26.428 37.853 -26.940 1.00 47.50 175 THR A N 1
ATOM 1372 C CA . THR A 1 175 ? 26.066 38.635 -25.730 1.00 47.50 175 THR A CA 1
ATOM 1373 C C . THR A 1 175 ? 27.018 39.778 -25.349 1.00 47.50 175 THR A C 1
ATOM 1375 O O . 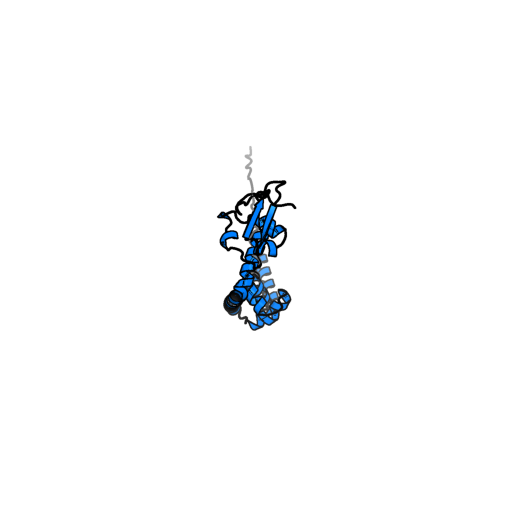THR A 1 175 ? 26.804 40.423 -24.326 1.00 47.50 175 THR A O 1
ATOM 1378 N N . LYS A 1 176 ? 28.018 40.134 -26.168 1.00 47.06 176 LYS A N 1
ATOM 1379 C CA . LYS A 1 176 ? 28.855 41.328 -25.918 1.00 47.06 176 LYS A CA 1
ATOM 1380 C C . LYS A 1 176 ? 28.660 42.411 -26.982 1.00 47.06 176 LYS A C 1
ATOM 1382 O O . LYS A 1 176 ? 29.437 42.515 -27.924 1.00 47.06 176 LYS A O 1
ATOM 1387 N N . LYS A 1 177 ? 27.663 43.280 -26.783 1.00 42.59 177 LYS A N 1
ATOM 1388 C CA . LYS A 1 177 ? 27.653 44.641 -27.353 1.00 42.59 177 LYS A CA 1
ATOM 1389 C C . LYS A 1 177 ? 28.045 45.620 -26.233 1.00 42.59 177 LYS A C 1
ATOM 1391 O O . LYS A 1 177 ? 27.340 45.656 -25.229 1.00 42.59 177 LYS A O 1
ATOM 1396 N N . PRO A 1 178 ? 29.149 46.382 -26.339 1.00 43.50 178 PRO A N 1
ATOM 1397 C CA . PRO A 1 178 ? 29.523 47.347 -25.308 1.00 43.50 178 PRO A CA 1
ATOM 1398 C C . PRO A 1 178 ? 28.697 48.638 -25.440 1.00 43.50 178 PRO A C 1
ATOM 1400 O O . PRO A 1 178 ? 28.665 49.255 -26.505 1.00 43.50 178 PRO A O 1
ATOM 1403 N N . GLN A 1 179 ? 28.044 49.048 -24.350 1.00 47.56 179 GLN A N 1
ATOM 1404 C CA . GLN A 1 179 ? 27.393 50.351 -24.197 1.00 47.56 179 GLN A CA 1
ATOM 1405 C C . GLN A 1 179 ? 28.471 51.408 -23.909 1.00 47.56 179 GLN A C 1
ATOM 1407 O O . GLN A 1 179 ? 29.278 51.240 -22.996 1.00 47.56 179 GLN A O 1
ATOM 1412 N N . ARG A 1 180 ? 28.530 52.467 -24.721 1.00 42.78 180 ARG A N 1
ATOM 1413 C CA . ARG A 1 180 ? 29.422 53.617 -24.517 1.00 42.78 180 ARG A CA 1
ATOM 1414 C C . ARG A 1 180 ? 28.579 54.817 -24.100 1.00 42.78 180 ARG A C 1
ATOM 1416 O O . ARG A 1 180 ? 27.930 55.412 -24.953 1.00 42.78 180 ARG A O 1
ATOM 1423 N N . ASP A 1 181 ? 28.621 55.164 -22.819 1.00 46.97 181 ASP A N 1
ATOM 1424 C CA . ASP A 1 181 ? 28.187 56.475 -22.335 1.00 46.97 181 ASP A CA 1
ATOM 1425 C C . ASP A 1 181 ? 29.323 57.479 -22.573 1.00 46.97 181 ASP A C 1
ATOM 1427 O O . ASP A 1 181 ? 30.420 57.335 -22.032 1.00 46.97 181 ASP A O 1
ATOM 1431 N N . ALA A 1 182 ? 29.076 58.485 -23.411 1.00 51.66 182 ALA A N 1
ATOM 1432 C CA . ALA A 1 182 ? 29.955 59.636 -23.587 1.00 51.66 182 ALA A CA 1
ATOM 1433 C C . ALA A 1 182 ? 29.133 60.907 -23.342 1.00 51.66 182 ALA A C 1
ATOM 1435 O O . ALA A 1 182 ? 28.217 61.214 -24.101 1.00 51.66 182 ALA A O 1
ATOM 1436 N N . VAL A 1 183 ? 29.454 61.626 -22.266 1.00 51.81 183 VAL A N 1
ATOM 1437 C CA . VAL A 1 183 ? 28.897 62.947 -21.950 1.00 51.81 183 VAL A CA 1
ATOM 1438 C C . VAL A 1 183 ? 29.844 63.997 -22.530 1.00 51.81 183 VAL A C 1
ATOM 1440 O O . VAL A 1 183 ? 31.011 64.058 -22.148 1.00 51.81 183 VAL A O 1
ATOM 1443 N N . VAL A 1 184 ? 29.351 64.798 -23.476 1.00 49.34 184 VAL A N 1
ATOM 1444 C CA . VAL A 1 184 ? 30.066 65.942 -24.060 1.00 49.34 184 VAL A CA 1
ATOM 1445 C C . VAL A 1 184 ? 29.780 67.174 -23.204 1.00 49.34 184 VAL A C 1
ATOM 1447 O O . VAL A 1 184 ? 28.621 67.503 -22.963 1.00 49.34 184 VAL A O 1
ATOM 1450 N N . VAL A 1 185 ? 30.833 67.849 -22.743 1.00 48.81 185 VAL A N 1
ATOM 1451 C CA . VAL A 1 185 ? 30.754 69.145 -22.058 1.00 48.81 185 VAL A CA 1
ATOM 1452 C C . VAL A 1 185 ? 31.343 70.184 -23.011 1.00 48.81 185 VAL A C 1
ATOM 1454 O O . VAL A 1 185 ? 32.547 70.175 -23.255 1.00 48.81 185 VAL A O 1
ATOM 1457 N N . GLU A 1 186 ? 30.509 71.043 -23.600 1.00 44.94 186 GLU A N 1
ATOM 1458 C CA . GLU A 1 186 ? 30.976 72.165 -24.423 1.00 44.94 186 GLU A CA 1
ATOM 1459 C C . GLU A 1 186 ? 31.389 73.333 -23.515 1.00 44.94 186 GLU A C 1
ATOM 1461 O O . GLU A 1 186 ? 30.572 73.909 -22.798 1.00 44.94 186 GLU A O 1
ATOM 1466 N N . GLY A 1 187 ? 32.682 73.666 -23.526 1.00 39.50 187 GLY A N 1
ATOM 1467 C CA . GLY A 1 187 ? 33.214 74.883 -22.921 1.00 39.50 187 GLY A CA 1
ATOM 1468 C C . GLY A 1 187 ? 33.097 76.055 -23.892 1.00 39.50 187 GLY A C 1
ATOM 1469 O O . GLY A 1 187 ? 33.635 76.001 -24.996 1.00 39.50 187 GLY A O 1
ATOM 1470 N N . SER A 1 188 ? 32.411 77.118 -23.472 1.00 46.22 188 SER A N 1
ATOM 1471 C CA . SER A 1 188 ? 32.345 78.389 -24.194 1.00 46.22 188 SER A CA 1
ATOM 1472 C C . SER A 1 188 ? 33.550 79.255 -23.814 1.00 46.22 188 SER A C 1
ATOM 1474 O O . SER A 1 188 ? 33.787 79.508 -22.634 1.00 46.22 188 SER A O 1
ATOM 1476 N N . ILE A 1 189 ? 34.315 79.690 -24.815 1.00 46.25 189 ILE A N 1
ATOM 1477 C CA . ILE A 1 189 ? 35.454 80.609 -24.683 1.00 46.25 189 ILE A CA 1
ATOM 1478 C C . ILE A 1 189 ? 34.942 82.054 -24.607 1.00 46.25 189 ILE A C 1
ATOM 1480 O O . ILE A 1 189 ? 34.113 82.461 -25.423 1.00 46.25 189 ILE A O 1
ATOM 1484 N N . THR A 1 190 ? 35.491 82.849 -23.688 1.00 46.47 190 THR A N 1
ATOM 1485 C CA . THR A 1 190 ? 35.891 84.249 -23.923 1.00 46.47 190 THR A CA 1
ATOM 1486 C C . THR A 1 190 ? 37.138 84.526 -23.098 1.00 46.47 190 THR A C 1
ATOM 1488 O O . THR A 1 190 ? 37.154 84.101 -21.921 1.00 46.47 190 THR A O 1
#

Secondary structure (DSSP, 8-state):
----TT--HHHHHHHH-HHHHHTEEEEEETTEEE-TTPPPPTT--EEEEE-SS----GGGG-GGGTS---HHHHHHHHHHHHHHTHHHHHHHHHHHHHHHHHHTT--HHHHHHHHHHHHT-SSHHHHHHHHHHTSS-HHHHHHHHHHHHS---HHHHHHHHHHHHHHHHHHHHTT-PPP-------PPP-

pLDDT: mean 82.4, std 15.22, range [39.5, 97.38]